Protein AF-0000000077992946 (afdb_homodimer)

pLDDT: mean 73.27, std 22.51, range [21.33, 96.56]

Secondary structure (DSSP, 8-state):
--TTHHHHHHHHHHHTTS----------------S-SS-B-PPPPGGGEEEEEEE---SS--S-EEEEEETTT--EEEE-TT-HHHHHHHHHHHH----------/--TTTTS----TTTTTTT----------------S-SS-B-PPPPGGGEEEEEEE---SS--S-EEEEEETTT--EEEE-TT-HHHHHHHHHHHH----------

Nearest PDB structures (foldseek):
  1o7z-assembly1_A  TM=9.744E-01  e=2.512E-07  Homo sapiens
  1o80-assembly1_B  TM=8.996E-01  e=4.519E-08  Homo sapiens
  1o80-assembly1_A  TM=8.801E-01  e=1.691E-07  Homo sapiens
  1o7y-assembly1_D  TM=9.456E-01  e=9.402E-07  Homo sapiens
  2r3z-assembly1_C  TM=8.979E-01  e=2.867E-07  Mus musculus

Foldseek 3Di:
DPVVVVVVVVVVVVVVVPPPPPPPPPPCPLPLPDPDPDADADDDDPVQWPDKDWAQQDPSHRHIWIWTAGNPPRDIHTHDPPHPVVVVVVVVNVPPPPPPPPPPD/DPPPPPCDCVPCVVVVPDVVVPVPVPPCPLQLPDPDPDADADDDDPVQWPDKDWAQQDSSHRHIWIWTAGNPPRDIHTHDPPHPVVVVVVVVNVPPPPPPPPPPD

Sequence (210 aa):
MNQRATLRTSLLLCWLLIILPRVQGSPLSRNIRCRCIKSHDVVPNVKFLQKLEVIPESSSCPRTEIIATMKRTQEQRCLNPNSKQIQDLLKLINKKRPKETSNQKMNQRATLRTSLLLCWLLIILPRVQGSPLSRNIRCRCIKSHDVVPNVKFLQKLEVIPESSSCPRTEIIATMKRTQEQRCLNPNSKQIQDLLKLINKKRPKETSNQK

Structure (mmCIF, N/CA/C/O backbone):
data_AF-0000000077992946-model_v1
#
loop_
_entity.id
_entity.type
_entity.pdbx_description
1 polymer 'C-X-C motif chemokine 10'
#
loop_
_atom_site.group_PDB
_atom_site.id
_atom_site.type_symbol
_atom_site.label_atom_id
_atom_site.label_alt_id
_atom_site.label_comp_id
_atom_site.label_asym_id
_atom_site.label_entity_id
_atom_site.label_seq_id
_atom_site.pdbx_PDB_ins_code
_atom_site.Cartn_x
_atom_site.Cartn_y
_atom_site.Cartn_z
_atom_site.occupancy
_atom_site.B_iso_or_equiv
_atom_site.auth_seq_id
_atom_site.auth_comp_id
_atom_site.auth_asym_id
_atom_site.auth_atom_id
_atom_site.pdbx_PDB_model_num
ATOM 1 N N . MET A 1 1 ? -16.641 37.938 54.375 1 35.12 1 MET A N 1
ATOM 2 C CA . MET A 1 1 ? -16.969 36.938 53.375 1 35.12 1 MET A CA 1
ATOM 3 C C . MET A 1 1 ? -17.922 37.5 52.344 1 35.12 1 MET A C 1
ATOM 5 O O . MET A 1 1 ? -19.141 37.562 52.562 1 35.12 1 MET A O 1
ATOM 9 N N . ASN A 1 2 ? -17.703 38.625 51.719 1 48.94 2 ASN A N 1
ATOM 10 C CA . ASN A 1 2 ? -19.062 38.969 51.312 1 48.94 2 ASN A CA 1
ATOM 11 C C 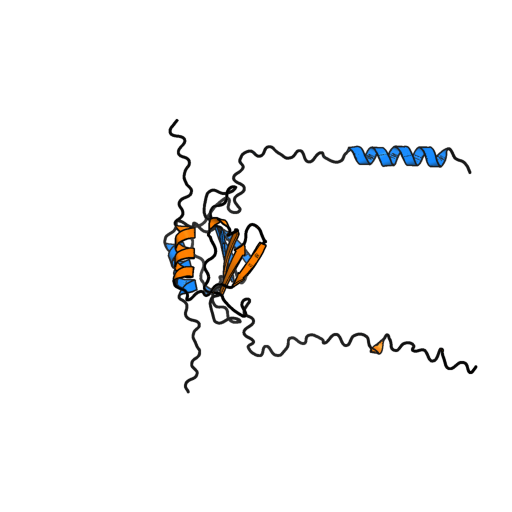. ASN A 1 2 ? -19.594 37.969 50.281 1 48.94 2 ASN A C 1
ATOM 13 O O . ASN A 1 2 ? -18.984 37.812 49.219 1 48.94 2 ASN A O 1
ATOM 17 N N . GLN A 1 3 ? -20.359 36.719 50.594 1 54.16 3 GLN A N 1
ATOM 18 C CA . GLN A 1 3 ? -21.078 35.562 50.094 1 54.16 3 GLN A CA 1
ATOM 19 C C . GLN A 1 3 ? -21.812 35.875 48.781 1 54.16 3 GLN A C 1
ATOM 21 O O . GLN A 1 3 ? -22.188 34.969 48.031 1 54.16 3 GLN A O 1
ATOM 26 N N . ARG A 1 4 ? -22.234 37.188 48.594 1 56.09 4 ARG A N 1
ATOM 27 C CA . ARG A 1 4 ? -23.172 37.469 47.5 1 56.09 4 ARG A CA 1
ATOM 28 C C . ARG A 1 4 ? -22.469 37.562 46.156 1 56.09 4 ARG A C 1
ATOM 30 O O . ARG A 1 4 ? -23.094 37.5 45.125 1 56.09 4 ARG A O 1
ATOM 37 N N . ALA A 1 5 ? -20.922 37.875 45.938 1 60.88 5 ALA A N 1
ATOM 38 C CA . ALA A 1 5 ? -20.109 37.906 44.75 1 60.88 5 ALA A CA 1
ATOM 39 C C . ALA A 1 5 ? -19.844 36.5 44.219 1 60.88 5 ALA A C 1
ATOM 41 O O . ALA A 1 5 ? -19.719 36.312 43 1 60.88 5 ALA A O 1
ATOM 42 N N . THR A 1 6 ? -19.891 35.5 45.188 1 59.62 6 THR A N 1
ATOM 43 C CA . THR A 1 6 ? -19.625 34.125 44.75 1 59.62 6 THR A CA 1
ATOM 44 C C . THR A 1 6 ? -20.844 33.562 44.031 1 59.62 6 THR A C 1
ATOM 46 O O . THR A 1 6 ? -20.719 32.625 43.219 1 59.62 6 THR A O 1
ATOM 49 N N . LEU A 1 7 ? -22.094 34.281 44.312 1 60.97 7 LEU A N 1
ATOM 50 C CA . LEU A 1 7 ? -23.312 33.781 43.688 1 60.97 7 LEU A CA 1
ATOM 51 C C . LEU A 1 7 ? -23.422 34.188 42.219 1 60.97 7 LEU A C 1
ATOM 53 O O . LEU A 1 7 ? -23.891 33.438 41.406 1 60.97 7 LEU A O 1
ATOM 57 N N . ARG A 1 8 ? -22.797 35.531 41.906 1 60.97 8 ARG A N 1
ATOM 58 C CA . ARG A 1 8 ? -23.047 36.062 40.562 1 60.97 8 ARG A CA 1
ATOM 59 C C . ARG A 1 8 ? -22.094 35.438 39.562 1 60.97 8 ARG A C 1
ATOM 61 O O . ARG A 1 8 ? -22.453 35.25 38.406 1 60.97 8 ARG A O 1
ATOM 68 N N . THR A 1 9 ? -20.875 34.969 39.906 1 62.28 9 THR A N 1
ATOM 69 C CA . THR A 1 9 ? -19.938 34.344 38.969 1 62.28 9 THR A CA 1
ATOM 70 C C . THR A 1 9 ? -20.375 32.938 38.625 1 62.28 9 THR A C 1
ATOM 72 O O . THR A 1 9 ? -19.969 32.375 37.625 1 62.28 9 THR A O 1
ATOM 75 N N . SER A 1 10 ? -21.219 32.188 39.625 1 61.94 10 SER A N 1
ATOM 76 C CA . SER A 1 10 ? -21.797 30.875 39.344 1 61.94 10 SER A CA 1
ATOM 77 C C . SER A 1 10 ? -22.672 30.906 38.094 1 61.94 10 SER A C 1
ATOM 79 O O . SER A 1 10 ? -22.594 29.984 37.281 1 61.94 10 SER A O 1
ATOM 81 N N . LEU A 1 11 ? -23.453 31.953 38.094 1 64.56 11 LEU A N 1
ATOM 82 C CA . LEU A 1 11 ? -24.594 31.891 37.188 1 64.56 11 LEU A CA 1
ATOM 83 C C . LEU A 1 11 ? -24.156 32.125 35.75 1 64.56 11 LEU A C 1
ATOM 85 O O . LEU A 1 11 ? -24.719 31.547 34.812 1 64.56 11 LEU A O 1
ATOM 89 N N . LEU A 1 12 ? -23.188 32.969 35.438 1 62.41 12 LEU A N 1
ATOM 90 C CA . LEU A 1 12 ? -22.812 33.281 34.062 1 62.41 12 LEU A CA 1
ATOM 91 C C . LEU A 1 12 ? -22.031 32.094 33.469 1 62.41 12 LEU A C 1
ATOM 93 O O . LEU A 1 12 ? -22.078 31.891 32.25 1 62.41 12 LEU A O 1
ATOM 97 N N . LEU A 1 13 ? -21.203 31.375 34.25 1 64.25 13 LEU A N 1
ATOM 98 C CA . LEU A 1 13 ? -20.375 30.312 33.719 1 64.25 13 LEU A CA 1
ATOM 99 C C . LEU A 1 13 ? -21.234 29.109 33.344 1 64.25 13 LEU A C 1
ATOM 101 O O . LEU A 1 13 ? -21.016 28.484 32.281 1 64.25 13 LEU A O 1
ATOM 105 N N . CYS A 1 14 ? -22.391 28.844 34 1 63.34 14 CYS A N 1
ATOM 106 C CA . CYS A 1 14 ? -23.234 27.703 33.688 1 63.34 14 CYS A CA 1
ATOM 107 C C . CYS A 1 14 ? -23.953 27.922 32.344 1 63.34 14 CYS A C 1
ATOM 109 O O . CYS A 1 14 ? -24.312 26.953 31.688 1 63.34 14 CYS A O 1
ATOM 111 N N . TRP A 1 15 ? -24.125 29.359 31.953 1 61.75 15 TRP A N 1
ATOM 112 C CA . TRP A 1 15 ? -24.828 29.656 30.719 1 61.75 15 TRP A CA 1
ATOM 113 C C . TRP A 1 15 ? -23.984 29.297 29.5 1 61.75 15 TRP A C 1
ATOM 115 O O . TRP A 1 15 ? -24.516 29 28.422 1 61.75 15 TRP A O 1
ATOM 125 N N . LEU A 1 16 ? -22.656 29.375 29.609 1 59.22 16 LEU A N 1
ATOM 126 C CA . LEU A 1 16 ? -21.859 29.094 28.422 1 59.22 16 LEU A CA 1
ATOM 127 C C . LEU A 1 16 ? -21.844 27.609 28.094 1 59.22 16 LEU A C 1
ATOM 129 O O . LEU A 1 16 ? -21.312 27.203 27.062 1 59.22 16 LEU A O 1
ATOM 133 N N . LEU A 1 17 ? -22.188 26.688 29.109 1 59.25 17 LEU A N 1
ATOM 134 C CA . LEU A 1 17 ? -22.344 25.25 28.859 1 59.25 17 LEU A CA 1
ATOM 135 C C . LEU A 1 17 ? -23.375 25 27.766 1 59.25 17 LEU A C 1
ATOM 137 O O . LEU A 1 17 ? -23.391 23.938 27.156 1 59.25 17 LEU A O 1
ATOM 141 N N . ILE A 1 18 ? -24.391 25.938 27.672 1 56.59 18 ILE A N 1
ATOM 142 C CA . ILE A 1 18 ? -25.578 25.578 26.906 1 56.59 18 ILE A CA 1
ATOM 143 C C . ILE A 1 18 ? -25.281 25.703 25.406 1 56.59 18 ILE A C 1
ATOM 145 O O . ILE A 1 18 ? -25.984 25.125 24.578 1 56.59 18 ILE A O 1
ATOM 149 N N . ILE A 1 19 ? -24.422 26.672 25 1 52.31 19 ILE A N 1
ATOM 150 C CA . ILE A 1 19 ? -24.312 26.859 23.562 1 52.31 19 ILE A CA 1
ATOM 151 C C . ILE A 1 19 ? -23.578 25.688 22.922 1 52.31 19 ILE A C 1
ATOM 153 O O . ILE A 1 19 ? -22.422 25.828 22.5 1 52.31 19 ILE A O 1
ATOM 157 N N . LEU A 1 20 ? -23.25 24.625 23.703 1 50.59 20 LEU A N 1
ATOM 158 C CA . LEU A 1 20 ? -22.594 23.484 23.078 1 50.59 20 LEU A CA 1
ATOM 159 C C . LEU A 1 20 ? -23.359 23.031 21.844 1 50.59 20 LEU A C 1
ATOM 161 O O . LEU A 1 20 ? -24.562 22.766 21.906 1 50.59 20 LEU A O 1
ATOM 165 N N . PRO A 1 21 ? -22.844 23.516 20.734 1 49.47 21 PRO A N 1
ATOM 166 C CA . PRO A 1 21 ? -23.531 23.094 19.516 1 49.47 21 PRO A CA 1
ATOM 167 C C . PRO A 1 21 ? -23.828 21.594 19.5 1 49.47 21 PRO A C 1
ATOM 169 O O . PRO A 1 21 ? -23.031 20.797 20 1 49.47 21 PRO A O 1
ATOM 172 N N . ARG A 1 22 ? -25.047 21.125 19.844 1 43.97 22 ARG A N 1
ATOM 173 C CA . ARG A 1 22 ? -25.562 19.781 19.609 1 43.97 22 ARG A CA 1
ATOM 174 C C . ARG A 1 22 ? -25.109 19.25 18.25 1 43.97 22 ARG A C 1
ATOM 176 O O . ARG A 1 22 ? -25.531 19.766 17.203 1 43.97 22 ARG A O 1
ATOM 183 N N . VAL A 1 23 ? -23.859 19.062 18.078 1 45.41 23 VAL A N 1
ATOM 184 C CA . VAL A 1 23 ? -23.453 18.391 16.844 1 45.41 23 VAL A CA 1
ATOM 185 C C . VAL A 1 23 ? -24.469 17.297 16.5 1 45.41 23 VAL A C 1
ATOM 187 O O . VAL A 1 23 ? -24.688 16.375 17.281 1 45.41 23 VAL A O 1
ATOM 190 N N . GLN A 1 24 ? -25.719 17.719 16.188 1 40 24 GLN A N 1
ATOM 191 C CA . GLN A 1 24 ? -26.688 16.781 15.648 1 40 24 GLN A CA 1
ATOM 192 C C . GLN A 1 24 ? -26.047 15.844 14.625 1 40 24 GLN A C 1
ATOM 194 O O . GLN A 1 24 ? -25.172 16.266 13.852 1 40 24 GLN A O 1
ATOM 199 N N . GLY A 1 25 ? -25.766 14.727 15.125 1 43.5 25 GLY A N 1
ATOM 200 C CA . GLY A 1 25 ? -25.406 13.594 14.281 1 43.5 25 GLY A CA 1
ATOM 201 C C . GLY A 1 25 ? -26.094 13.609 12.938 1 43.5 25 GLY A C 1
ATOM 202 O O . GLY A 1 25 ? -27.312 13.703 12.859 1 43.5 25 GLY A O 1
ATOM 203 N N . SER A 1 26 ? -25.75 14.555 12.039 1 43.09 26 SER A N 1
ATOM 204 C CA . SER A 1 26 ? -26.297 14.641 10.695 1 43.09 26 SER A CA 1
ATOM 205 C C . SER A 1 26 ? -26.734 13.266 10.188 1 43.09 26 SER A C 1
ATOM 207 O O . SER A 1 26 ? -26.234 12.242 10.648 1 43.09 26 SER A O 1
ATOM 209 N N . PRO A 1 27 ? -27.969 13.281 9.609 1 42.34 27 PRO A N 1
ATOM 210 C CA . PRO A 1 27 ? -28.609 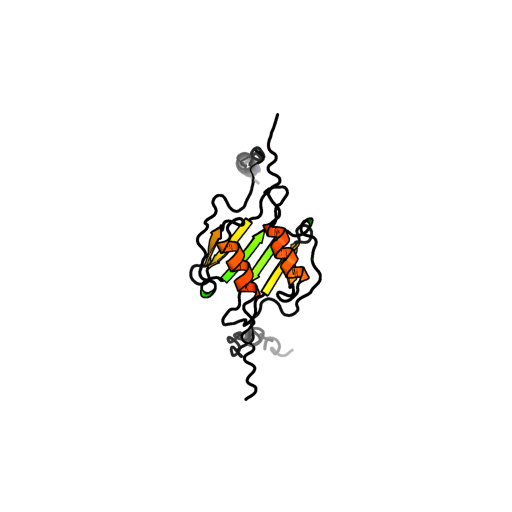12.109 9.016 1 42.34 27 PRO A CA 1
ATOM 211 C C . PRO A 1 27 ? -27.656 11.266 8.18 1 42.34 27 PRO A C 1
ATOM 213 O O . PRO A 1 27 ? -26.734 11.797 7.562 1 42.34 27 PRO A O 1
ATOM 216 N N . LEU A 1 28 ? -27.344 10.18 8.711 1 42.53 28 LEU A N 1
ATOM 217 C CA . LEU A 1 28 ? -26.688 9.133 7.949 1 42.53 28 LEU A CA 1
ATOM 218 C C . LEU A 1 28 ? -27.219 9.078 6.52 1 42.53 28 LEU A C 1
ATOM 220 O O . LEU A 1 28 ? -28.25 8.461 6.258 1 42.53 28 LEU A O 1
ATOM 224 N N . SER A 1 29 ? -27.766 10.094 6.023 1 46 29 SER A N 1
ATOM 225 C CA . SER A 1 29 ? -27.969 9.734 4.621 1 46 29 SER A CA 1
ATOM 226 C C . SER A 1 29 ? -26.891 8.781 4.141 1 46 29 SER A C 1
ATOM 228 O O . SER A 1 29 ? -25.734 8.852 4.59 1 46 29 SER A O 1
ATOM 230 N N . ARG A 1 30 ? -27.234 7.66 3.918 1 48.91 30 ARG A N 1
ATOM 231 C CA . ARG A 1 30 ? -26.422 6.492 3.594 1 48.91 30 ARG A CA 1
ATOM 232 C C . ARG A 1 30 ? -25.125 6.898 2.918 1 48.91 30 ARG A C 1
ATOM 234 O O . ARG A 1 30 ? -25.016 6.883 1.69 1 48.91 30 ARG A O 1
ATOM 241 N N . ASN A 1 31 ? -24.734 8.203 3.354 1 58.5 31 ASN A N 1
ATOM 242 C CA . ASN A 1 31 ? -23.641 8.836 2.623 1 58.5 31 ASN A CA 1
ATOM 243 C C . ASN A 1 31 ? -22.438 7.902 2.473 1 58.5 31 ASN A C 1
ATOM 245 O O . ASN A 1 31 ? -21.969 7.336 3.457 1 58.5 31 ASN A O 1
ATOM 249 N N . ILE A 1 32 ? -22.625 7.453 1.247 1 65.62 32 ILE A N 1
ATOM 250 C CA . ILE A 1 32 ? -21.438 6.707 0.859 1 65.62 32 ILE A CA 1
ATOM 251 C C . ILE A 1 32 ? -20.188 7.449 1.326 1 65.62 32 ILE A C 1
ATOM 253 O O . ILE A 1 32 ? -20 8.625 1.011 1 65.62 32 ILE A O 1
ATOM 257 N N . ARG A 1 33 ? -19.828 7.199 2.549 1 81.62 33 ARG A N 1
ATOM 258 C CA . ARG A 1 33 ? -18.625 7.773 3.143 1 81.62 33 ARG A CA 1
ATOM 259 C C . ARG A 1 33 ? -17.375 7.168 2.525 1 81.62 33 ARG A C 1
ATOM 261 O O . ARG A 1 33 ? -16.5 6.664 3.24 1 81.62 33 ARG A O 1
ATOM 268 N N . CYS A 1 34 ? -17.25 7.094 1.212 1 87.75 34 CYS A N 1
ATOM 269 C CA . CYS A 1 34 ? -16.047 6.652 0.519 1 87.75 34 CYS A CA 1
ATOM 270 C C . CYS A 1 34 ? -14.938 7.699 0.629 1 87.75 34 CYS A C 1
ATOM 272 O O . CYS A 1 34 ? -15.219 8.891 0.799 1 87.75 34 CYS A O 1
ATOM 274 N N . ARG A 1 35 ? -13.789 7.344 0.695 1 89 35 ARG A N 1
ATOM 275 C CA . ARG A 1 35 ? -12.648 8.25 0.747 1 89 35 ARG A CA 1
ATOM 276 C C . ARG A 1 35 ? -12.523 9.055 -0.545 1 89 35 ARG A C 1
ATOM 278 O O . ARG A 1 35 ? -12.188 10.242 -0.518 1 89 35 ARG A O 1
ATOM 285 N N . CYS A 1 36 ? -12.758 8.312 -1.665 1 92.06 36 CYS A N 1
ATOM 286 C CA . CYS A 1 36 ? -12.609 8.93 -2.977 1 92.06 36 CYS A CA 1
ATOM 287 C C . CYS A 1 36 ? -13.945 9.422 -3.508 1 92.06 36 CYS A C 1
ATOM 289 O O . CYS A 1 36 ? -14.906 8.656 -3.584 1 92.06 36 CYS A O 1
ATOM 291 N N . ILE A 1 37 ? -14.117 10.602 -3.756 1 85.25 37 ILE A N 1
ATOM 292 C CA . ILE A 1 37 ? -15.305 11.172 -4.391 1 85.25 37 ILE A CA 1
ATOM 293 C C . ILE A 1 37 ? -15.18 11.055 -5.906 1 85.25 37 ILE A C 1
ATOM 295 O O . ILE A 1 37 ? -16.125 10.625 -6.578 1 85.25 37 ILE A O 1
ATOM 299 N N . LYS A 1 38 ? -14 11.398 -6.516 1 88.5 38 LYS A N 1
ATOM 300 C CA . LYS A 1 38 ? -13.711 11.312 -7.941 1 88.5 38 LYS A CA 1
ATOM 301 C C . LYS A 1 38 ? -12.367 10.625 -8.188 1 88.5 38 LYS A C 1
ATOM 303 O O . LYS A 1 38 ? -11.391 10.875 -7.484 1 88.5 38 LYS A O 1
ATOM 308 N N . SER A 1 39 ? -12.453 9.562 -9.18 1 91.69 39 SER A N 1
ATOM 309 C CA . SER A 1 39 ? -11.234 8.82 -9.477 1 91.69 39 SER A CA 1
ATOM 310 C C . SER A 1 39 ? -10.711 9.156 -10.867 1 91.69 39 SER A C 1
ATOM 312 O O . SER A 1 39 ? -11.477 9.547 -11.75 1 91.69 39 SER A O 1
ATOM 314 N N . HIS A 1 40 ? -9.344 9.164 -10.969 1 93 40 HIS A N 1
ATOM 315 C CA . HIS A 1 40 ? -8.672 9.461 -12.234 1 93 40 HIS A CA 1
ATOM 316 C C . HIS A 1 40 ? -8.086 8.195 -12.852 1 93 40 HIS A C 1
ATOM 318 O O . HIS A 1 40 ? -7.707 7.27 -12.141 1 93 40 HIS A O 1
ATOM 324 N N . ASP A 1 41 ? -7.988 8.07 -14.195 1 92.25 41 ASP A N 1
ATOM 325 C CA . ASP A 1 41 ? -7.477 6.898 -14.898 1 92.25 41 ASP A CA 1
ATOM 326 C C . ASP A 1 41 ? -6.023 7.102 -15.32 1 92.25 41 ASP A C 1
ATOM 3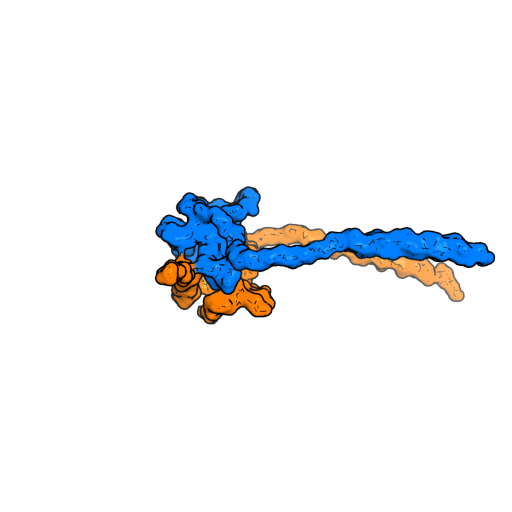28 O O . ASP A 1 41 ? -5.391 6.184 -15.844 1 92.25 41 ASP A O 1
ATOM 332 N N . VAL A 1 42 ? -5.555 8.336 -14.992 1 90.31 42 VAL A N 1
ATOM 333 C CA . VAL A 1 42 ? -4.18 8.625 -15.383 1 90.31 42 VAL A CA 1
ATOM 334 C C . VAL A 1 42 ? -3.213 7.918 -14.438 1 90.31 42 VAL A C 1
ATOM 336 O O . VAL A 1 42 ? -3.275 8.117 -13.219 1 90.31 42 VAL A O 1
ATOM 339 N N . VAL A 1 43 ? -2.361 7.082 -15.117 1 89.94 43 VAL A N 1
ATOM 340 C CA . VAL A 1 43 ? -1.427 6.289 -14.328 1 89.94 43 VAL A CA 1
ATOM 341 C C . VAL A 1 43 ? -0.207 7.133 -13.969 1 89.94 43 VAL A C 1
ATOM 343 O O . VAL A 1 43 ? 0.427 7.723 -14.844 1 89.94 43 VAL A O 1
ATOM 346 N N . PRO A 1 44 ? -0.006 7.242 -12.625 1 91.62 44 PRO A N 1
ATOM 347 C CA . PRO A 1 44 ? 1.239 7.902 -12.227 1 91.62 44 PRO A CA 1
ATOM 348 C C . PRO A 1 44 ? 2.471 7.027 -12.453 1 91.62 44 PRO A C 1
ATOM 350 O O . PRO A 1 44 ? 2.357 5.797 -12.492 1 91.62 44 PRO A O 1
ATOM 353 N N . ASN A 1 45 ? 3.674 7.691 -12.766 1 90.38 45 ASN A N 1
ATOM 354 C CA . ASN A 1 45 ? 4.934 6.965 -12.891 1 90.38 45 ASN A CA 1
ATOM 355 C C . ASN A 1 45 ? 5.336 6.305 -11.578 1 90.38 45 ASN A C 1
ATOM 357 O O . ASN A 1 45 ? 5.32 6.945 -10.523 1 90.38 45 ASN A O 1
ATOM 361 N N . VAL A 1 46 ? 5.645 4.969 -11.586 1 90.06 46 VAL A N 1
ATOM 362 C CA . VAL A 1 46 ? 5.965 4.164 -10.414 1 90.06 46 VAL A CA 1
ATOM 363 C C . VAL A 1 46 ? 7.129 4.801 -9.656 1 90.06 46 VAL A C 1
ATOM 365 O O . VAL A 1 46 ? 7.188 4.734 -8.422 1 90.06 46 VAL A O 1
ATOM 368 N N . LYS A 1 47 ? 8.031 5.496 -10.383 1 87.94 47 LYS A N 1
ATOM 369 C CA . LYS A 1 47 ? 9.203 6.109 -9.766 1 87.94 47 LYS A CA 1
ATOM 370 C C . LYS A 1 47 ? 8.805 7.277 -8.867 1 87.94 47 LYS A C 1
ATOM 372 O O . LYS A 1 47 ? 9.547 7.648 -7.957 1 87.94 47 LYS A O 1
ATOM 377 N N . PHE A 1 48 ? 7.664 7.902 -9.203 1 92.75 48 PHE A N 1
ATOM 378 C CA . PHE A 1 48 ? 7.23 9.062 -8.43 1 92.75 48 PHE A CA 1
ATOM 379 C C . PHE A 1 48 ? 6.18 8.664 -7.402 1 92.75 48 PHE A C 1
ATOM 381 O O . PHE A 1 48 ? 5.633 9.523 -6.703 1 92.75 48 PHE A O 1
ATOM 388 N N . LEU A 1 49 ? 5.918 7.324 -7.309 1 93.44 49 LEU A N 1
ATOM 389 C CA . LEU A 1 49 ? 4.895 6.828 -6.398 1 93.44 49 LEU A CA 1
ATOM 390 C C . LEU A 1 49 ? 5.508 6.426 -5.059 1 93.44 49 LEU A C 1
ATOM 392 O O . LEU A 1 49 ? 6.48 5.676 -5.02 1 93.44 49 LEU A O 1
ATOM 396 N N . GLN A 1 50 ? 5.023 7.059 -4.023 1 93.88 50 GLN A N 1
ATOM 397 C CA . GLN A 1 50 ? 5.461 6.691 -2.682 1 93.88 50 GLN A CA 1
ATOM 398 C C . GLN A 1 50 ? 4.805 5.395 -2.221 1 93.88 50 GLN A C 1
ATOM 400 O O . GLN A 1 50 ? 5.48 4.484 -1.738 1 93.88 50 GLN A O 1
ATOM 405 N N . LYS A 1 51 ? 3.504 5.316 -2.328 1 95 51 LYS A N 1
ATOM 406 C CA . LYS A 1 51 ? 2.766 4.113 -1.958 1 95 51 LYS A CA 1
ATOM 407 C C . LYS A 1 51 ? 1.372 4.109 -2.578 1 95 51 LYS A C 1
ATOM 409 O O . LYS A 1 51 ? 0.859 5.16 -2.971 1 95 51 LYS A O 1
ATOM 414 N N . LEU A 1 52 ? 0.751 2.951 -2.721 1 95.38 52 LEU A N 1
ATOM 415 C CA . LEU A 1 52 ? -0.62 2.754 -3.178 1 95.38 52 LEU A CA 1
ATOM 416 C C . LEU A 1 52 ? -1.471 2.113 -2.084 1 95.38 52 LEU A C 1
ATOM 418 O O . LEU A 1 52 ? -1.092 1.085 -1.52 1 95.38 52 LEU A O 1
ATOM 422 N N . GLU A 1 53 ? -2.562 2.799 -1.682 1 96 53 GLU A N 1
ATOM 423 C CA . GLU A 1 53 ? -3.51 2.236 -0.724 1 96 53 GLU A CA 1
ATOM 424 C C . GLU A 1 53 ? -4.727 1.651 -1.432 1 96 53 GLU A C 1
ATOM 426 O O . GLU A 1 53 ? -5.473 2.373 -2.098 1 96 53 GLU A O 1
ATOM 431 N N . VAL A 1 54 ? -4.895 0.342 -1.335 1 94.81 54 VAL A N 1
ATOM 432 C CA . VAL A 1 54 ? -6.047 -0.346 -1.908 1 94.81 54 VAL A CA 1
ATOM 433 C C . VAL A 1 54 ? -7.051 -0.679 -0.807 1 94.81 54 VAL A C 1
ATOM 435 O O . VAL A 1 54 ? -6.766 -1.492 0.075 1 94.81 54 VAL A O 1
ATOM 438 N N . ILE A 1 55 ? -8.219 -0.056 -0.812 1 94.75 55 ILE A N 1
ATOM 439 C CA . ILE A 1 55 ? -9.266 -0.228 0.191 1 94.75 55 ILE A CA 1
ATOM 440 C C . ILE A 1 55 ? -10.43 -1.024 -0.404 1 94.75 55 ILE A C 1
ATOM 442 O O . ILE A 1 55 ? -11.117 -0.545 -1.305 1 94.75 55 ILE A O 1
ATOM 446 N N . PRO A 1 56 ? -10.516 -2.26 0.137 1 93.62 56 PRO A N 1
ATOM 447 C CA . PRO A 1 56 ? -11.602 -3.086 -0.399 1 93.62 56 PRO A CA 1
ATOM 448 C C . PRO A 1 56 ? -12.984 -2.553 -0.029 1 93.62 56 PRO A C 1
ATOM 450 O O . PRO A 1 56 ? -13.102 -1.661 0.815 1 93.62 56 PRO A O 1
ATOM 453 N N . GLU A 1 57 ? -13.953 -3.039 -0.787 1 88.94 57 GLU A N 1
ATOM 454 C CA . GLU A 1 57 ? -15.344 -2.66 -0.536 1 88.94 57 GLU A CA 1
ATOM 455 C C . GLU A 1 57 ? -15.711 -2.859 0.932 1 88.94 57 GLU A C 1
ATOM 457 O O . GLU A 1 57 ? -15.297 -3.84 1.554 1 88.94 57 GLU A O 1
ATOM 462 N N . SER A 1 58 ? -16.203 -1.777 1.54 1 85 58 SER A N 1
ATOM 463 C CA . SER A 1 58 ? -16.625 -1.849 2.932 1 85 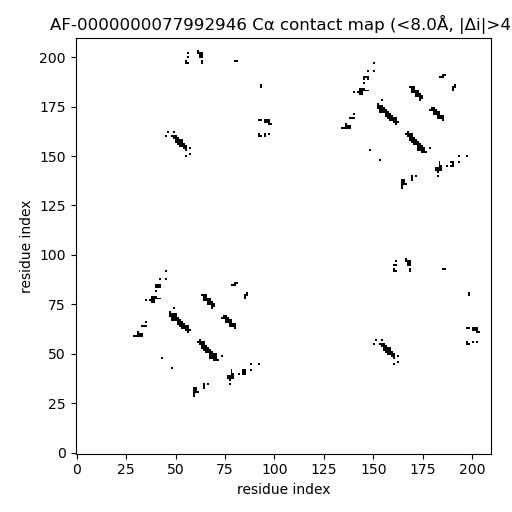58 SER A CA 1
ATOM 464 C C . SER A 1 58 ? -18.125 -1.585 3.055 1 85 58 SER A C 1
ATOM 466 O O . SER A 1 58 ? -18.781 -1.215 2.078 1 85 58 SER A O 1
ATOM 468 N N . SER A 1 59 ? -18.688 -1.857 4.176 1 82 59 SER A N 1
ATOM 469 C CA . SER A 1 59 ? -20.109 -1.641 4.422 1 82 59 SER A CA 1
ATOM 470 C C . SER A 1 59 ? -20.5 -0.2 4.121 1 82 59 SER A C 1
ATOM 472 O O . SER A 1 59 ? -21.625 0.057 3.66 1 82 59 SER A O 1
ATOM 474 N N . SER A 1 60 ? -19.531 0.772 4.281 1 82.5 60 SER A N 1
ATOM 475 C CA . SER A 1 60 ? -19.844 2.186 4.102 1 82.5 60 SER A CA 1
ATOM 476 C C . SER A 1 60 ? -19.516 2.648 2.688 1 82.5 60 SER A C 1
ATOM 478 O O . SER A 1 60 ? -20.016 3.68 2.234 1 82.5 60 SER A O 1
ATOM 480 N N . CYS A 1 61 ? -18.688 1.912 2.02 1 87.5 61 CYS A N 1
ATOM 481 C CA . CYS A 1 61 ? -18.281 2.217 0.65 1 87.5 61 CYS A CA 1
ATOM 482 C C . CYS A 1 61 ? -18.281 0.96 -0.212 1 87.5 61 CYS A C 1
ATOM 484 O O . CYS A 1 61 ? -17.344 0.158 -0.151 1 87.5 61 CYS A O 1
ATOM 486 N N . PRO A 1 62 ? -19.312 0.807 -1.065 1 86.12 62 PRO A N 1
ATOM 487 C CA . PRO A 1 62 ? -19.547 -0.46 -1.767 1 86.12 62 PRO A CA 1
ATOM 488 C C . PRO A 1 62 ? -18.625 -0.629 -2.98 1 86.12 62 PRO A C 1
ATOM 490 O O . PRO A 1 62 ? -19.047 -1.206 -3.99 1 86.12 62 PRO A O 1
ATOM 493 N N . ARG A 1 63 ? -17.5 0.028 -2.994 1 87.25 63 ARG A N 1
ATOM 494 C CA . ARG A 1 63 ? -16.547 -0.138 -4.094 1 87.25 63 ARG A CA 1
ATOM 495 C C . ARG A 1 63 ? -15.109 -0.123 -3.588 1 87.25 63 ARG A C 1
ATOM 497 O O . ARG A 1 63 ? -14.836 0.39 -2.5 1 87.25 63 ARG A O 1
ATOM 504 N N . THR A 1 64 ? -14.289 -0.768 -4.375 1 92.44 64 THR A N 1
ATOM 505 C CA . THR A 1 64 ? -12.859 -0.736 -4.066 1 92.44 64 THR A CA 1
ATOM 506 C C . THR A 1 64 ? -12.266 0.635 -4.383 1 92.44 64 THR A C 1
ATOM 508 O O . THR A 1 64 ? -12.633 1.258 -5.383 1 92.44 64 THR A O 1
ATOM 511 N N . GLU A 1 65 ? -11.492 1.116 -3.527 1 94.06 65 GLU A N 1
ATOM 512 C CA . GLU A 1 65 ? -10.844 2.404 -3.74 1 94.06 65 GLU A CA 1
ATOM 513 C C . GLU A 1 65 ? -9.32 2.256 -3.771 1 94.06 65 GLU A C 1
ATOM 515 O O . GLU A 1 65 ? -8.75 1.481 -3 1 94.06 65 GLU A O 1
ATOM 520 N N . ILE A 1 66 ? -8.672 2.996 -4.746 1 95.25 66 ILE A N 1
ATOM 521 C CA . ILE A 1 66 ? -7.219 3 -4.859 1 95.25 66 ILE A CA 1
ATOM 522 C C . ILE A 1 66 ? -6.695 4.426 -4.719 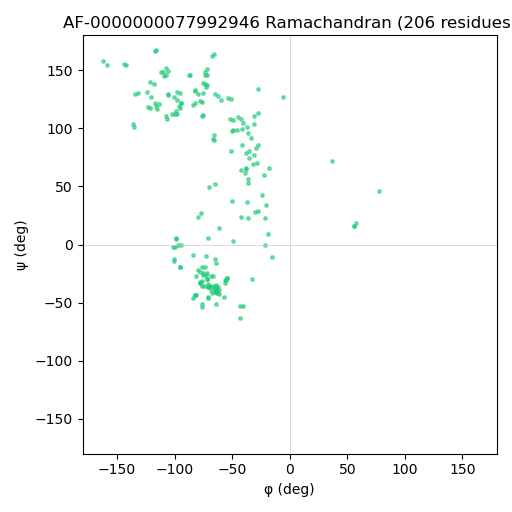1 95.25 66 ILE A C 1
ATOM 524 O O . ILE A 1 66 ? -7.047 5.305 -5.512 1 95.25 66 ILE A O 1
ATOM 528 N N . ILE A 1 67 ? -5.891 4.727 -3.709 1 96.5 67 ILE A N 1
ATOM 529 C CA . ILE A 1 67 ? -5.332 6.047 -3.441 1 96.5 67 ILE A CA 1
ATOM 530 C C . ILE A 1 67 ? -3.814 6.004 -3.586 1 96.5 67 ILE A C 1
ATOM 532 O O . ILE A 1 67 ? -3.131 5.301 -2.838 1 96.5 67 ILE A O 1
ATOM 536 N N . ALA A 1 68 ? -3.328 6.754 -4.543 1 96.25 68 ALA A N 1
ATOM 537 C CA . ALA A 1 68 ? -1.892 6.852 -4.785 1 96.25 68 ALA A CA 1
ATOM 538 C C . ALA A 1 68 ? -1.3 8.07 -4.09 1 96.25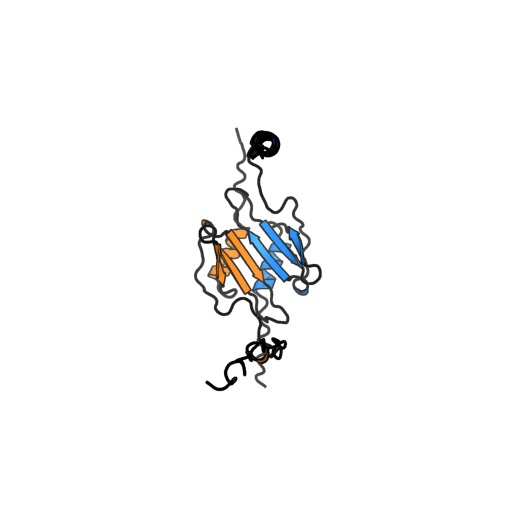 68 ALA A C 1
ATOM 540 O O . ALA A 1 68 ? -1.836 9.18 -4.199 1 96.25 68 ALA A O 1
ATOM 541 N N . THR A 1 69 ? -0.233 7.949 -3.355 1 96.56 69 THR A N 1
ATOM 542 C CA . THR A 1 69 ? 0.53 9.031 -2.738 1 96.56 69 THR A CA 1
ATOM 543 C C . THR A 1 69 ? 1.838 9.266 -3.49 1 96.56 69 THR A C 1
ATOM 545 O O . THR A 1 69 ? 2.625 8.336 -3.68 1 96.56 69 THR A O 1
ATOM 548 N N . MET A 1 70 ? 2.062 10.461 -3.816 1 95.44 70 MET A N 1
ATOM 549 C CA . MET A 1 70 ? 3.242 10.828 -4.594 1 95.44 70 MET A CA 1
ATOM 550 C C . MET A 1 70 ? 4.434 11.094 -3.682 1 95.44 70 MET A C 1
ATOM 552 O O . MET A 1 70 ? 4.273 11.617 -2.578 1 95.44 70 MET A O 1
ATOM 556 N N . LYS A 1 71 ? 5.582 10.742 -4.199 1 91.69 71 LYS A N 1
ATOM 557 C CA . LYS A 1 71 ? 6.805 10.844 -3.408 1 91.69 71 LYS A CA 1
ATOM 558 C C . LYS A 1 71 ? 7.211 12.297 -3.203 1 91.69 71 LYS A C 1
ATOM 560 O O . LYS A 1 71 ? 7.504 12.711 -2.08 1 91.69 71 LYS A O 1
ATOM 565 N N . ARG A 1 72 ? 7.211 13.117 -4.168 1 91 72 ARG A N 1
ATOM 566 C CA . ARG A 1 72 ? 7.734 14.484 -4.113 1 91 72 ARG A CA 1
ATOM 567 C C . ARG A 1 72 ? 6.711 15.43 -3.498 1 91 72 ARG A C 1
ATOM 569 O O . ARG A 1 72 ? 7.051 16.234 -2.633 1 91 72 ARG A O 1
ATOM 576 N N . THR A 1 73 ? 5.453 15.328 -3.869 1 93.62 73 THR A N 1
ATOM 577 C CA . THR A 1 73 ? 4.438 16.297 -3.455 1 93.62 73 THR A CA 1
ATOM 578 C C . THR A 1 73 ? 3.617 15.742 -2.291 1 93.62 73 THR A C 1
ATOM 580 O O . THR A 1 73 ? 2.893 16.5 -1.629 1 93.62 73 THR A O 1
ATOM 583 N N . GLN A 1 74 ? 3.689 14.43 -1.924 1 94.81 74 GLN A N 1
ATOM 584 C CA . GLN A 1 74 ? 2.924 13.75 -0.888 1 94.81 74 GLN A CA 1
ATOM 585 C C . GLN A 1 74 ? 1.424 13.906 -1.114 1 94.81 74 GLN A C 1
ATOM 587 O O . GLN A 1 74 ? 0.638 13.852 -0.167 1 94.81 74 GLN A O 1
ATOM 592 N N . GLU A 1 75 ? 1.129 14.32 -2.375 1 93.69 75 GLU A N 1
ATOM 593 C CA . GLU A 1 75 ? -0.27 14.445 -2.773 1 93.69 75 GLU A CA 1
ATOM 594 C C . GLU A 1 75 ? -0.917 13.078 -2.953 1 93.69 75 GLU A C 1
ATOM 596 O O . GLU A 1 75 ? -0.29 12.148 -3.471 1 93.69 75 GLU A O 1
ATOM 601 N N . GLN A 1 76 ? -2.244 12.977 -2.402 1 94.75 76 GLN A N 1
ATOM 602 C CA . GLN A 1 76 ? -3.021 11.758 -2.578 1 94.75 76 GLN A CA 1
ATOM 603 C C . GLN A 1 76 ? -4.004 11.891 -3.738 1 94.75 76 GLN A C 1
ATOM 605 O O . GLN A 1 76 ? -4.781 12.844 -3.793 1 94.75 76 GLN A O 1
ATOM 610 N N . ARG A 1 77 ? -3.92 10.93 -4.734 1 94.38 77 ARG A N 1
ATOM 611 C CA . ARG A 1 77 ? -4.797 10.906 -5.898 1 94.38 77 ARG A CA 1
ATOM 612 C C . ARG A 1 77 ? -5.578 9.602 -5.969 1 94.38 77 ARG A C 1
ATOM 614 O O . ARG A 1 77 ? -5.008 8.516 -5.805 1 94.38 77 ARG A O 1
ATOM 621 N N . CYS A 1 78 ? -6.895 9.828 -6.074 1 96.56 78 CYS A N 1
ATOM 622 C CA . CYS A 1 78 ? -7.742 8.648 -6.238 1 96.56 78 CYS A CA 1
ATOM 623 C C . CYS A 1 78 ? -7.645 8.102 -7.656 1 96.56 78 CYS A C 1
ATOM 625 O O . CYS A 1 78 ? -7.809 8.844 -8.625 1 96.56 78 CYS A O 1
ATOM 627 N N . LEU A 1 79 ? -7.414 6.797 -7.855 1 95.44 79 LEU A N 1
ATOM 628 C CA . LEU A 1 79 ? -7.297 6.133 -9.148 1 95.44 79 LEU A CA 1
ATOM 629 C C . LEU A 1 79 ? -8.477 5.191 -9.383 1 95.44 79 LEU A C 1
ATOM 631 O O . LEU A 1 79 ? -9.039 4.648 -8.43 1 95.44 79 LEU A O 1
ATOM 635 N N . ASN A 1 80 ? -8.844 5.059 -10.633 1 93 80 ASN A N 1
ATOM 636 C CA . ASN A 1 80 ? -9.969 4.203 -10.992 1 93 80 ASN A CA 1
ATOM 637 C C . ASN A 1 80 ? -9.586 2.727 -10.93 1 93 80 ASN A C 1
ATOM 639 O O . ASN A 1 80 ? -8.797 2.248 -11.75 1 93 80 ASN A O 1
ATOM 643 N N . PRO A 1 81 ? -10.188 1.922 -9.898 1 90.56 81 PRO A N 1
ATOM 644 C CA . PRO A 1 81 ? -9.812 0.515 -9.742 1 90.56 81 PRO A CA 1
ATOM 645 C C . PRO A 1 81 ? -10.219 -0.341 -10.938 1 90.56 81 PRO A C 1
ATOM 647 O O . PRO A 1 81 ? -9.68 -1.436 -11.125 1 90.56 81 PRO A O 1
ATOM 650 N N . ASN A 1 82 ? -11.086 0.226 -11.828 1 89.25 82 ASN A N 1
ATOM 651 C CA . ASN A 1 82 ? -11.586 -0.537 -12.969 1 89.25 82 ASN A CA 1
ATOM 652 C C . ASN A 1 82 ? -10.781 -0.25 -14.234 1 89.25 82 ASN A C 1
ATOM 654 O O . ASN A 1 82 ? -11.039 -0.838 -15.281 1 89.25 82 ASN A O 1
ATOM 658 N N . SER A 1 83 ? -9.883 0.565 -14.07 1 90.56 83 SER A N 1
ATOM 659 C CA . SER A 1 83 ? -9.047 0.909 -15.211 1 90.56 83 SER A CA 1
ATOM 660 C C . SER A 1 83 ? -7.941 -0.125 -15.422 1 90.56 83 SER A C 1
ATOM 662 O O . SER A 1 83 ? -7.199 -0.444 -14.492 1 90.56 83 SER A O 1
ATOM 664 N N . LYS A 1 84 ? -7.812 -0.525 -16.656 1 90.62 84 LYS A N 1
ATOM 665 C CA . LYS A 1 84 ? -6.809 -1.525 -17 1 90.62 84 LYS A CA 1
ATOM 666 C C . LYS A 1 84 ? -5.398 -0.994 -16.75 1 90.62 84 LYS A C 1
ATOM 668 O O . LYS A 1 84 ? -4.52 -1.736 -16.312 1 90.62 84 LYS A O 1
ATOM 673 N N . GLN A 1 85 ? -5.223 0.188 -17.094 1 92.69 85 GLN A N 1
ATOM 674 C CA . GLN A 1 85 ? -3.9 0.786 -16.938 1 92.69 85 GLN A CA 1
ATOM 675 C C . GLN A 1 85 ? -3.471 0.8 -15.477 1 92.69 85 GLN A C 1
ATOM 677 O O . GLN A 1 85 ? -2.301 0.576 -15.164 1 92.69 85 GLN A O 1
ATOM 682 N N . ILE A 1 86 ? -4.426 1.085 -14.578 1 92.38 86 ILE A N 1
ATOM 683 C CA . ILE A 1 86 ? -4.137 1.12 -13.148 1 92.38 86 ILE A CA 1
ATOM 684 C C . ILE A 1 86 ? -3.879 -0.296 -12.641 1 92.38 86 ILE A C 1
ATOM 686 O O . ILE A 1 86 ? -2.98 -0.515 -11.828 1 92.38 86 ILE A O 1
ATOM 690 N N . GLN A 1 87 ? -4.645 -1.238 -13.242 1 87.69 87 GLN A N 1
ATOM 691 C CA . GLN A 1 87 ? -4.422 -2.633 -12.875 1 87.69 87 GLN A CA 1
ATOM 692 C C . GLN A 1 87 ? -3.027 -3.096 -13.281 1 87.69 87 GLN A C 1
ATOM 694 O O . GLN A 1 87 ? -2.357 -3.803 -12.523 1 87.69 87 GLN A O 1
ATOM 699 N N . ASP A 1 88 ? -2.578 -2.564 -14.414 1 89.38 88 ASP A N 1
ATOM 700 C CA . ASP A 1 88 ? -1.236 -2.912 -14.875 1 89.38 88 ASP A CA 1
ATOM 701 C C . ASP A 1 88 ? -0.169 -2.275 -13.992 1 89.38 88 ASP A C 1
ATOM 703 O O . ASP A 1 88 ? 0.892 -2.861 -13.766 1 89.38 88 ASP A O 1
ATOM 707 N N . LEU A 1 89 ? -0.483 -1.183 -13.555 1 90.62 89 LEU A N 1
ATOM 708 C CA . LEU A 1 89 ? 0.432 -0.483 -12.664 1 90.62 89 LEU A CA 1
ATOM 709 C C . LEU A 1 89 ? 0.646 -1.272 -11.375 1 90.62 89 LEU A C 1
ATOM 711 O O . LEU A 1 89 ? 1.777 -1.405 -10.898 1 90.62 89 LEU A O 1
ATOM 715 N N . LEU A 1 90 ? -0.496 -1.849 -10.836 1 88.44 90 LEU A N 1
ATOM 716 C CA . LEU A 1 90 ? -0.42 -2.635 -9.609 1 88.44 90 LEU A CA 1
ATOM 717 C C . LEU A 1 90 ? 0.431 -3.883 -9.812 1 88.44 90 LEU A C 1
ATOM 719 O O . LEU A 1 90 ? 1.218 -4.254 -8.938 1 88.44 90 LEU A O 1
ATOM 723 N N . LYS A 1 91 ? 0.281 -4.441 -11.047 1 85.75 91 LYS A N 1
ATOM 724 C CA . LYS A 1 91 ? 1.06 -5.629 -11.383 1 85.75 91 LYS A CA 1
ATOM 725 C C . LYS A 1 91 ? 2.537 -5.289 -11.555 1 85.75 91 LYS A C 1
ATOM 727 O O . LYS A 1 91 ? 3.408 -6.051 -11.125 1 85.75 91 LYS A O 1
ATOM 732 N N . LEU A 1 92 ? 2.76 -4.156 -12.102 1 84.38 92 LEU A N 1
ATOM 733 C CA . LEU A 1 92 ? 4.121 -3.711 -12.375 1 84.38 92 LEU A CA 1
ATOM 734 C C . LEU A 1 92 ? 4.879 -3.443 -11.078 1 84.38 92 LEU A C 1
ATOM 736 O O . LEU A 1 92 ? 6.051 -3.807 -10.945 1 84.38 92 LEU A O 1
ATOM 740 N N . ILE A 1 93 ? 4.262 -2.854 -10.172 1 85.75 93 ILE A N 1
ATOM 741 C CA . ILE A 1 93 ? 4.883 -2.504 -8.898 1 85.75 93 ILE A CA 1
ATOM 742 C C . ILE A 1 93 ? 5.285 -3.775 -8.156 1 85.75 93 ILE A C 1
ATOM 744 O O . ILE A 1 93 ? 6.348 -3.826 -7.531 1 85.75 93 ILE A O 1
ATOM 748 N N . ASN A 1 94 ? 4.41 -4.801 -8.25 1 80 94 ASN A N 1
ATOM 749 C CA . ASN A 1 94 ? 4.656 -6.051 -7.535 1 80 94 ASN A CA 1
ATOM 750 C C . ASN A 1 94 ? 5.73 -6.887 -8.227 1 80 94 ASN A C 1
ATOM 752 O O . ASN A 1 94 ? 6.371 -7.727 -7.59 1 80 94 ASN A O 1
ATOM 756 N N . LYS A 1 95 ? 5.77 -6.727 -9.586 1 74.06 95 LYS A N 1
ATOM 757 C CA . LYS A 1 95 ? 6.727 -7.527 -10.344 1 74.06 95 LYS A CA 1
ATOM 758 C C . LYS A 1 95 ? 8.141 -6.957 -10.227 1 74.06 95 LYS A C 1
ATOM 760 O O . LYS A 1 95 ? 9.125 -7.684 -10.383 1 74.06 95 LYS A O 1
ATOM 765 N N . LYS A 1 96 ? 8.195 -5.637 -9.914 1 62.72 96 LYS A N 1
ATOM 766 C CA . LYS A 1 96 ? 9.547 -5.082 -9.992 1 62.72 96 LYS A CA 1
ATOM 767 C C . LYS A 1 96 ? 10.453 -5.691 -8.93 1 62.72 96 LYS A C 1
ATOM 769 O O . LYS A 1 96 ? 10.109 -5.707 -7.742 1 62.72 96 LYS A O 1
ATOM 774 N N . ARG A 1 97 ? 11.062 -6.801 -9.414 1 55.28 97 ARG A N 1
ATOM 775 C CA . ARG A 1 97 ? 12.062 -7.621 -8.742 1 55.28 97 ARG A CA 1
ATOM 776 C C . ARG A 1 97 ? 13.18 -6.758 -8.164 1 55.28 97 ARG A C 1
ATOM 778 O O . ARG A 1 97 ? 13.664 -5.836 -8.828 1 55.28 97 ARG A O 1
ATOM 785 N N . PRO A 1 98 ? 13.148 -6.629 -6.734 1 52.19 98 PRO A N 1
ATOM 786 C CA . PRO A 1 98 ? 14.305 -5.926 -6.18 1 52.19 98 PRO A CA 1
ATOM 787 C C . PRO A 1 98 ? 15.594 -6.191 -6.965 1 52.19 98 PRO A C 1
ATOM 789 O O . PRO A 1 98 ? 15.773 -7.289 -7.5 1 52.19 98 PRO A O 1
ATOM 792 N N . LYS A 1 99 ? 15.93 -5.301 -8.023 1 45.75 99 LYS A N 1
ATOM 793 C CA . LYS A 1 99 ? 17.266 -5.52 -8.578 1 45.75 99 LYS A CA 1
ATOM 794 C C . LYS A 1 99 ? 18.203 -6.109 -7.535 1 45.75 99 LYS A C 1
ATOM 796 O O . LYS A 1 99 ? 18.531 -5.449 -6.547 1 45.75 99 LYS A O 1
ATOM 801 N N . GLU A 1 100 ? 17.969 -7.457 -7.121 1 42.81 100 GLU A N 1
ATOM 802 C CA . GLU A 1 100 ? 19.031 -8.117 -6.367 1 42.81 100 GLU A CA 1
ATOM 803 C C . GLU A 1 100 ? 20.406 -7.68 -6.852 1 42.81 100 GLU A C 1
ATOM 805 O O . GLU A 1 100 ? 20.75 -7.844 -8.023 1 42.81 100 GLU A O 1
ATOM 810 N N . THR A 1 101 ? 20.922 -6.531 -6.59 1 34.88 101 THR A N 1
ATOM 811 C CA . THR A 1 101 ? 22.359 -6.375 -6.812 1 34.88 101 THR A CA 1
ATOM 812 C C . THR A 1 101 ? 23.109 -7.66 -6.449 1 34.88 101 THR A C 1
ATOM 814 O O . THR A 1 101 ? 23.266 -7.98 -5.27 1 34.88 101 THR A O 1
ATOM 817 N N . SER A 1 102 ? 22.781 -8.922 -6.953 1 32.47 102 SER A N 1
ATOM 818 C CA . SER A 1 102 ? 23.766 -9.992 -6.996 1 32.47 102 SER A CA 1
ATOM 819 C C . SER A 1 102 ? 25.156 -9.453 -7.32 1 32.47 102 SER A C 1
ATOM 821 O O . SER A 1 102 ? 25.406 -9 -8.438 1 32.47 102 SER A O 1
ATOM 823 N N . ASN A 1 103 ? 25.906 -8.547 -6.742 1 26.86 103 ASN A N 1
ATOM 824 C CA . ASN A 1 103 ? 27.359 -8.477 -6.914 1 26.86 103 ASN A CA 1
ATOM 825 C C . ASN A 1 103 ? 27.984 -9.867 -6.984 1 26.86 103 ASN A C 1
ATOM 827 O O . ASN A 1 103 ? 28.219 -10.5 -5.953 1 26.86 103 ASN A O 1
ATOM 831 N N . GLN A 1 104 ? 27.516 -11.078 -7.559 1 21.33 104 GLN A N 1
ATOM 832 C CA . GLN A 1 104 ? 28.5 -12.086 -7.961 1 21.33 104 GLN A CA 1
ATOM 833 C C . GLN A 1 104 ? 29.688 -11.438 -8.656 1 21.33 104 GLN A C 1
ATOM 835 O O . GLN A 1 104 ? 29.734 -11.352 -9.883 1 21.33 104 GLN A O 1
ATOM 840 N N . LYS A 1 105 ? 30.188 -10.141 -8.586 1 22.69 105 LYS A N 1
ATOM 841 C CA . LYS A 1 105 ? 31.609 -10.328 -8.898 1 22.69 105 LYS A CA 1
ATOM 842 C C . LYS A 1 105 ? 32.281 -11.18 -7.836 1 22.69 105 LYS A C 1
ATOM 844 O O . LYS A 1 105 ? 32.031 -11.031 -6.641 1 22.69 105 LYS A O 1
ATOM 849 N N . MET B 1 1 ? 29.719 17.812 60.781 1 33.62 1 MET B N 1
ATOM 850 C CA . MET B 1 1 ? 28.75 17.578 59.719 1 33.62 1 MET B CA 1
ATOM 851 C C . MET B 1 1 ? 29.156 18.297 58.438 1 33.62 1 MET B C 1
ATOM 853 O O . MET B 1 1 ? 28.875 19.484 58.25 1 33.62 1 MET B O 1
ATOM 857 N N . ASN B 1 2 ? 30.266 18.094 58.031 1 42.28 2 ASN B N 1
ATOM 858 C CA . ASN B 1 2 ? 30.938 19.156 57.281 1 42.28 2 ASN B CA 1
ATOM 859 C C . ASN B 1 2 ? 30.156 19.531 56.031 1 42.28 2 ASN B C 1
ATOM 861 O O . ASN B 1 2 ? 29.516 18.672 55.406 1 42.28 2 ASN B O 1
ATOM 865 N N . GLN B 1 3 ? 29.641 20.688 55.531 1 48.31 3 GLN B N 1
ATOM 866 C CA . GLN B 1 3 ? 29.172 21.609 54.5 1 48.31 3 GLN B CA 1
ATOM 867 C C . GLN B 1 3 ? 29.719 21.25 53.125 1 48.31 3 GLN B C 1
ATOM 869 O O . GLN B 1 3 ? 30.812 21.688 52.75 1 48.31 3 GLN B O 1
ATOM 874 N N . ARG B 1 4 ? 29.969 19.734 52.688 1 48.25 4 ARG B N 1
ATOM 875 C CA . ARG B 1 4 ? 30.062 18.531 51.844 1 48.25 4 ARG B CA 1
ATOM 876 C C . ARG B 1 4 ? 28.875 18.406 50.906 1 48.25 4 ARG B C 1
ATOM 878 O O . ARG B 1 4 ? 29.031 18.062 49.75 1 48.25 4 ARG B O 1
ATOM 885 N N . ALA B 1 5 ? 27.75 18.266 51.562 1 51.66 5 ALA B N 1
ATOM 886 C CA . ALA B 1 5 ? 26.609 17.625 50.906 1 51.66 5 ALA B CA 1
ATOM 887 C C . ALA B 1 5 ? 26.125 18.453 49.719 1 51.66 5 ALA B C 1
ATOM 889 O O . ALA B 1 5 ? 25.703 17.906 48.688 1 51.66 5 ALA B O 1
ATOM 890 N N . THR B 1 6 ? 26.203 19.578 50.094 1 50.78 6 THR B N 1
ATOM 891 C CA . THR B 1 6 ? 25.609 20.391 49.062 1 50.78 6 THR B CA 1
ATOM 892 C C . THR B 1 6 ? 26.516 20.469 47.844 1 50.78 6 THR B C 1
ATOM 894 O O . THR B 1 6 ? 26.109 20.984 46.781 1 50.78 6 THR B O 1
ATOM 897 N N . LEU B 1 7 ? 27.797 19.969 47.969 1 45.5 7 LEU B N 1
ATOM 898 C CA . LEU B 1 7 ? 28.656 19.5 46.906 1 45.5 7 LEU B CA 1
ATOM 899 C C . LEU B 1 7 ? 28.031 18.297 46.188 1 45.5 7 LEU B C 1
ATOM 901 O O . LEU B 1 7 ? 27.766 17.281 46.844 1 45.5 7 LEU B O 1
ATOM 905 N N . ARG B 1 8 ? 26.562 18.188 46.562 1 43.94 8 ARG B N 1
ATOM 906 C CA . ARG B 1 8 ? 25.641 18.562 45.5 1 43.94 8 ARG B CA 1
ATOM 907 C C . ARG B 1 8 ? 26.172 18.109 44.125 1 43.94 8 ARG B C 1
ATOM 909 O O . ARG B 1 8 ? 27.281 18.469 43.75 1 43.94 8 ARG B O 1
ATOM 916 N N . THR B 1 9 ? 25.906 16.766 44.406 1 50.34 9 THR B N 1
ATOM 917 C CA . THR B 1 9 ? 25.047 15.977 43.531 1 50.34 9 THR B CA 1
ATOM 918 C C . THR B 1 9 ? 24.25 16.875 42.594 1 50.34 9 THR B C 1
ATOM 920 O O . THR B 1 9 ? 23.219 17.422 43 1 50.34 9 THR B O 1
ATOM 923 N N . SER B 1 10 ? 24.578 18.203 43.281 1 41.84 10 SER B N 1
ATOM 924 C CA . SER B 1 10 ? 24.484 19.031 42.094 1 41.84 10 SER B CA 1
ATOM 925 C C . SER B 1 10 ? 25.297 18.453 40.938 1 41.84 10 SER B C 1
ATOM 927 O O . SER B 1 10 ? 26.484 18.188 41.062 1 41.84 10 SER B O 1
ATOM 929 N N . LEU B 1 11 ? 24.938 17.359 41.344 1 43.66 11 LEU B N 1
ATOM 930 C CA . LEU B 1 11 ? 23.609 17.406 40.75 1 43.66 11 LEU B CA 1
ATOM 931 C C . LEU B 1 11 ? 23.688 17.641 39.25 1 43.66 11 LEU B C 1
ATOM 933 O O . LEU B 1 11 ? 24.062 18.719 38.781 1 43.66 11 LEU B O 1
ATOM 937 N N . LEU B 1 12 ? 25 17.344 39.031 1 45.81 12 LEU B N 1
ATOM 938 C CA . LEU B 1 12 ? 25.453 16.547 37.875 1 45.81 12 LEU B CA 1
ATOM 939 C C . LEU B 1 12 ? 24.312 15.703 37.312 1 45.81 12 LEU B C 1
ATOM 941 O O . LEU B 1 12 ? 24.047 14.609 37.812 1 45.81 12 LEU B O 1
ATOM 945 N N . LEU B 1 13 ? 23.281 15.844 37.906 1 47.22 13 LEU B N 1
ATOM 946 C CA . LEU B 1 13 ? 22.078 15.742 37.094 1 47.22 13 LEU B CA 1
ATOM 947 C C . LEU B 1 13 ? 22.25 16.438 35.75 1 47.22 13 LEU B C 1
ATOM 949 O O . LEU B 1 13 ? 21.781 15.93 34.719 1 47.22 13 LEU B O 1
ATOM 953 N N . CYS B 1 14 ? 22.734 17.953 35.594 1 50.81 14 CYS B N 1
ATOM 954 C CA . CYS B 1 14 ? 22.953 18.641 34.312 1 50.81 14 CYS B CA 1
ATOM 955 C C . CYS B 1 14 ? 23.688 17.734 33.344 1 50.81 14 CYS B C 1
ATOM 957 O O . CYS B 1 14 ? 23.328 17.656 32.156 1 50.81 14 CYS B O 1
ATOM 959 N N . TRP B 1 15 ? 24.953 17.094 33.75 1 49.47 15 TRP B N 1
ATOM 960 C CA . TRP B 1 15 ? 25.797 16.547 32.719 1 49.47 15 TRP B CA 1
ATOM 961 C C . TRP B 1 15 ? 25.344 15.141 32.344 1 49.47 15 TRP B C 1
ATOM 963 O O . TRP B 1 15 ? 26.016 14.445 31.562 1 49.47 15 TRP B O 1
ATOM 973 N N . LEU B 1 16 ? 24.484 14.625 33.062 1 43.19 16 LEU B N 1
ATOM 974 C CA . LEU B 1 16 ? 23.828 13.391 32.625 1 43.19 16 LEU B CA 1
ATOM 975 C C . LEU B 1 16 ? 23.016 13.641 31.359 1 43.19 16 LEU B C 1
ATOM 977 O O . LEU B 1 16 ? 22.734 12.711 30.609 1 43.19 16 LEU B O 1
ATOM 981 N N . LEU B 1 17 ? 22.312 14.766 31.844 1 39.06 17 LEU B N 1
ATOM 982 C CA . LEU B 1 17 ? 21.656 15.227 30.625 1 39.06 17 LEU B CA 1
ATOM 983 C C . LEU B 1 17 ? 22.594 15.117 29.438 1 39.06 17 LEU B C 1
ATOM 985 O O . LEU B 1 17 ? 23.734 15.586 29.484 1 39.06 17 LEU B O 1
ATOM 989 N N . ILE B 1 18 ? 22.25 14.453 29.109 1 42.03 18 ILE B N 1
ATOM 990 C CA . ILE B 1 18 ? 21.281 14.039 28.094 1 42.03 18 ILE B CA 1
ATOM 991 C C . ILE B 1 18 ? 21.906 14.141 26.703 1 42.03 18 ILE B C 1
ATOM 993 O O . ILE B 1 18 ? 22.281 15.234 26.266 1 42.03 18 ILE B O 1
ATOM 997 N N . ILE B 1 19 ? 23 13.672 26.688 1 42.62 19 ILE B N 1
ATOM 998 C CA . ILE B 1 19 ? 23.797 12.844 25.781 1 42.62 19 ILE B CA 1
ATOM 999 C C . ILE B 1 19 ? 22.859 12.133 24.797 1 42.62 19 ILE B C 1
ATOM 1001 O O . ILE B 1 19 ? 22.469 10.984 25.016 1 42.62 19 ILE B O 1
ATOM 1005 N N . LEU B 1 20 ? 21.672 12.594 24.922 1 41.44 20 LEU B N 1
ATOM 1006 C CA . LEU B 1 20 ? 20.734 12.227 23.875 1 41.44 20 LEU B CA 1
ATOM 1007 C C . LEU B 1 20 ? 21.469 11.961 22.562 1 41.44 20 LEU B C 1
ATOM 1009 O O . LEU B 1 20 ? 22.203 12.82 22.078 1 41.44 20 LEU B O 1
ATOM 1013 N N . PRO B 1 21 ? 21.891 10.75 22.516 1 42.25 21 PRO B N 1
ATOM 1014 C CA . PRO B 1 21 ? 22.625 10.484 21.281 1 42.25 21 PRO B CA 1
ATOM 1015 C C . PRO B 1 21 ? 22.141 11.336 20.109 1 42.25 21 PRO B C 1
ATOM 1017 O O . PRO B 1 21 ? 20.938 11.539 19.953 1 42.25 21 PRO B O 1
ATOM 1020 N N . ARG B 1 22 ? 22.562 12.594 19.891 1 40.5 22 ARG B N 1
ATOM 1021 C CA . ARG B 1 22 ? 22.406 13.094 18.531 1 40.5 22 ARG B CA 1
ATOM 1022 C C . ARG B 1 22 ? 22.203 11.953 17.547 1 40.5 22 ARG B C 1
ATOM 1024 O O . ARG B 1 22 ? 23.109 11.148 17.328 1 40.5 22 ARG B O 1
ATOM 1031 N N . VAL B 1 23 ? 21.062 11.227 17.656 1 39.28 23 VAL B N 1
ATOM 1032 C CA . VAL B 1 23 ? 20.812 10.305 16.562 1 39.28 23 VAL B CA 1
ATOM 1033 C C . VAL B 1 23 ? 21.547 10.773 15.312 1 39.28 23 VAL B C 1
ATOM 1035 O O . VAL B 1 23 ? 21.172 11.773 14.695 1 39.28 23 VAL B O 1
ATOM 1038 N N . GLN B 1 24 ? 22.719 11.156 15.625 1 38.06 24 GLN B N 1
ATOM 1039 C CA . GLN B 1 24 ? 23.422 11.297 14.344 1 38.06 24 GLN B CA 1
ATOM 1040 C C . GLN B 1 24 ? 22.891 10.305 13.312 1 38.06 24 GLN B C 1
ATOM 1042 O O . GLN B 1 24 ? 22.516 9.18 13.664 1 38.06 24 GLN B O 1
ATOM 1047 N N . GLY B 1 25 ? 22.172 10.914 12.523 1 38.19 25 GLY B N 1
ATOM 1048 C CA . GLY B 1 25 ? 21.766 10.203 11.312 1 38.19 25 GLY B CA 1
ATOM 1049 C C . GLY B 1 25 ? 22.703 9.062 10.953 1 38.19 25 GLY B C 1
ATOM 1050 O O . GLY B 1 25 ? 23.906 9.25 10.844 1 38.19 25 GLY B O 1
ATOM 1051 N N . SER B 1 26 ? 22.812 8.016 12.016 1 39.25 26 SER B N 1
ATOM 1052 C CA . SER B 1 26 ? 23.547 6.793 11.695 1 39.25 26 SER B CA 1
ATOM 1053 C C . SER B 1 26 ? 23.953 6.762 10.227 1 39.25 26 SER B C 1
ATOM 1055 O O . SER B 1 26 ? 23.312 7.406 9.391 1 39.25 26 SER B O 1
ATOM 1057 N N . PRO B 1 27 ? 25.203 6.559 10.086 1 38.62 27 PRO B N 1
ATOM 1058 C CA . PRO B 1 27 ? 25.562 6.348 8.68 1 38.62 27 PRO B CA 1
ATOM 1059 C C . PRO B 1 27 ? 24.5 5.559 7.91 1 38.62 27 PRO B C 1
ATOM 1061 O O . PRO B 1 27 ? 23.828 4.703 8.484 1 38.62 27 PRO B O 1
ATOM 1064 N N . LEU B 1 28 ? 23.75 6.211 7.195 1 38.34 28 LEU B N 1
ATOM 1065 C CA . LEU B 1 28 ? 22.984 5.516 6.16 1 38.34 28 LEU B CA 1
ATOM 1066 C C . LEU B 1 28 ? 23.641 4.18 5.82 1 38.34 28 LEU B C 1
ATOM 1068 O O . LEU B 1 28 ? 24.594 4.129 5.035 1 38.34 28 LEU B O 1
ATOM 1072 N N . SER B 1 29 ? 24.422 3.633 6.707 1 43.81 29 SER B N 1
ATOM 1073 C CA . SER B 1 29 ? 24.641 2.348 6.055 1 43.81 29 SER B CA 1
ATOM 1074 C C . SER B 1 29 ? 23.453 1.967 5.164 1 43.81 29 SER B C 1
ATOM 1076 O O . SER B 1 29 ? 22.312 2.32 5.461 1 43.81 29 SER B O 1
ATOM 1078 N N . ARG B 1 30 ? 23.609 1.922 4.078 1 48.5 30 ARG B N 1
ATOM 1079 C CA . ARG B 1 30 ? 22.516 1.809 3.115 1 48.5 30 ARG B CA 1
ATOM 1080 C C . ARG B 1 30 ? 21.344 1.05 3.715 1 48.5 30 ARG B C 1
ATOM 1082 O O . ARG B 1 30 ? 21.203 -0.158 3.51 1 48.5 30 ARG B O 1
ATOM 1089 N N . ASN B 1 31 ? 21.219 1.149 5.191 1 56.78 31 ASN B N 1
ATOM 1090 C CA . ASN B 1 31 ? 20.188 0.343 5.832 1 56.78 31 ASN B CA 1
ATOM 1091 C C . ASN B 1 31 ? 18.859 0.417 5.074 1 56.78 31 ASN B C 1
ATOM 1093 O O . ASN B 1 31 ? 18.406 1.505 4.719 1 56.78 31 ASN B O 1
ATOM 1097 N N . ILE B 1 32 ? 18.875 -0.746 4.633 1 66.31 32 ILE B N 1
ATOM 1098 C CA . ILE B 1 32 ? 17.562 -0.921 3.99 1 66.31 32 ILE B CA 1
ATOM 1099 C C . ILE B 1 32 ? 16.453 -0.506 4.953 1 66.31 32 ILE B C 1
ATOM 1101 O O . ILE B 1 32 ? 16.391 -1.004 6.078 1 66.31 32 ILE B O 1
ATOM 1105 N N . ARG B 1 33 ? 16.188 0.731 5.082 1 82.12 33 ARG B N 1
ATOM 1106 C CA . ARG B 1 33 ? 15.109 1.297 5.875 1 82.12 33 ARG B CA 1
ATOM 1107 C C . A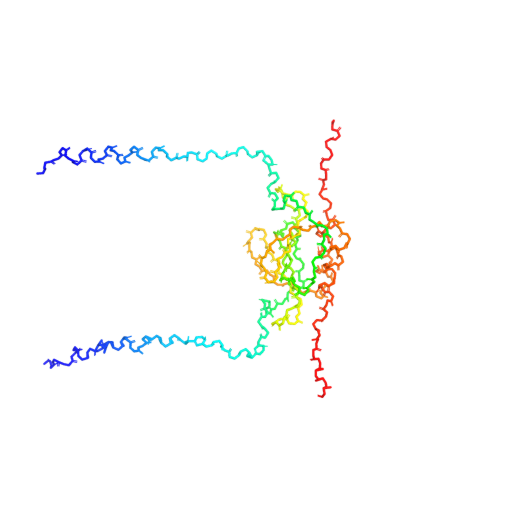RG B 1 33 ? 13.75 0.891 5.309 1 82.12 33 ARG B C 1
ATOM 1109 O O . ARG B 1 33 ? 12.898 1.744 5.043 1 82.12 33 ARG B O 1
ATOM 1116 N N . CYS B 1 34 ? 13.508 -0.403 5.086 1 87.88 34 CYS B N 1
ATOM 1117 C CA . CYS B 1 34 ? 12.211 -0.912 4.66 1 87.88 34 CYS B CA 1
ATOM 1118 C C . CYS B 1 34 ? 11.211 -0.896 5.812 1 87.88 34 CYS B C 1
ATOM 1120 O O . CYS B 1 34 ? 11.602 -0.948 6.98 1 87.88 34 CYS B O 1
ATOM 1122 N N . ARG B 1 35 ? 10 -0.667 5.637 1 88.94 35 ARG B N 1
ATOM 1123 C CA . ARG B 1 35 ? 8.945 -0.685 6.641 1 88.94 35 ARG B CA 1
ATOM 1124 C C . ARG B 1 35 ? 8.773 -2.078 7.238 1 88.94 35 ARG B C 1
ATOM 1126 O O . ARG B 1 35 ? 8.539 -2.221 8.438 1 88.94 35 ARG B O 1
ATOM 1133 N N . CYS B 1 36 ? 8.859 -3.08 6.297 1 91.94 36 CYS B N 1
ATOM 1134 C CA . CYS B 1 36 ? 8.656 -4.465 6.703 1 91.94 36 CYS B CA 1
ATOM 1135 C C . CYS B 1 36 ? 9.984 -5.152 6.992 1 91.94 36 CYS B C 1
ATOM 1137 O O . CYS B 1 36 ? 10.883 -5.164 6.145 1 91.94 36 CYS B O 1
ATOM 1139 N N . ILE B 1 37 ? 10.188 -5.559 8.133 1 85.75 37 ILE B N 1
ATOM 1140 C CA . ILE B 1 37 ? 11.359 -6.348 8.492 1 85.75 37 ILE B CA 1
ATOM 1141 C C . ILE B 1 37 ? 11.117 -7.816 8.148 1 85.75 37 ILE B C 1
ATOM 1143 O O . ILE B 1 37 ? 11.977 -8.469 7.555 1 85.75 37 ILE B O 1
ATOM 1147 N N . LYS B 1 38 ? 9.898 -8.461 8.422 1 88.81 38 LYS B N 1
ATOM 1148 C CA . LYS B 1 38 ? 9.492 -9.828 8.141 1 88.81 38 LYS B CA 1
ATOM 1149 C C . LYS B 1 38 ? 8.086 -9.867 7.539 1 88.81 38 LYS B C 1
ATOM 1151 O O . LYS B 1 38 ? 7.191 -9.141 7.992 1 88.81 38 LYS B O 1
ATOM 1156 N N . SER B 1 39 ? 8.023 -10.586 6.418 1 92.62 39 SER B N 1
ATOM 1157 C CA . SER B 1 39 ? 6.734 -10.672 5.742 1 92.62 39 SER B CA 1
ATOM 1158 C C . SER B 1 39 ? 6.117 -12.055 5.906 1 92.62 39 SER B C 1
ATOM 1160 O O . SER B 1 39 ? 6.832 -13.039 6.102 1 92.62 39 SER B O 1
ATOM 1162 N N . HIS B 1 40 ? 4.785 -12.078 5.988 1 93.12 40 HIS B N 1
ATOM 1163 C CA . HIS B 1 40 ? 4.035 -13.32 6.129 1 93.12 40 HIS B CA 1
ATOM 1164 C C . HIS B 1 40 ? 3.312 -13.68 4.836 1 93.12 40 HIS B C 1
ATOM 1166 O O . HIS B 1 40 ? 2.92 -12.797 4.07 1 93.12 40 HIS B O 1
ATOM 1172 N N . ASP B 1 41 ? 3.061 -14.984 4.555 1 92.19 41 ASP B N 1
ATOM 1173 C CA . ASP B 1 41 ? 2.408 -15.453 3.334 1 92.19 41 ASP B CA 1
ATOM 1174 C C . ASP B 1 41 ? 0.939 -15.781 3.588 1 92.19 41 ASP B C 1
ATOM 1176 O O . ASP B 1 41 ? 0.201 -16.109 2.658 1 92.19 41 ASP B O 1
ATOM 1180 N N . VAL B 1 42 ? 0.623 -15.594 4.883 1 90.25 42 VAL B N 1
ATOM 1181 C CA . VAL B 1 42 ? -0.757 -15.93 5.219 1 90.25 42 VAL B CA 1
ATOM 1182 C C . VAL B 1 42 ? -1.688 -14.805 4.766 1 90.25 42 VAL B C 1
ATOM 1184 O O . VAL B 1 42 ? -1.516 -13.648 5.164 1 90.25 42 VAL B O 1
ATOM 1187 N N . VAL B 1 43 ? -2.693 -15.273 3.9 1 89.44 43 VAL B N 1
ATOM 1188 C CA . VAL B 1 43 ? -3.609 -14.297 3.316 1 89.44 43 VAL B CA 1
ATOM 1189 C C . VAL B 1 43 ? -4.742 -14 4.297 1 89.44 43 VAL B C 1
ATOM 1191 O O . VAL B 1 43 ? -5.398 -14.922 4.793 1 89.44 43 VAL B O 1
ATOM 1194 N N . PRO B 1 44 ? -4.801 -12.664 4.664 1 91.12 44 PRO B N 1
ATOM 1195 C CA . PRO B 1 44 ? -5.969 -12.297 5.473 1 91.12 44 PRO B CA 1
ATOM 1196 C C . PRO B 1 44 ? -7.266 -12.289 4.668 1 91.12 44 PRO B C 1
ATOM 1198 O O . PRO B 1 44 ? -7.234 -12.141 3.443 1 91.12 44 PRO B O 1
ATOM 1201 N N . ASN B 1 45 ? -8.461 -12.578 5.383 1 90.31 45 ASN B N 1
ATOM 1202 C CA . ASN B 1 45 ? -9.766 -12.492 4.742 1 90.31 45 ASN B CA 1
ATOM 1203 C C . ASN B 1 45 ? -10.102 -11.062 4.332 1 90.31 45 ASN B C 1
ATOM 1205 O O . ASN B 1 45 ? -9.953 -10.133 5.129 1 90.31 45 ASN B O 1
ATOM 1209 N N . VAL B 1 46 ? -10.492 -10.859 3.107 1 89.81 46 VAL B N 1
ATOM 1210 C CA . VAL B 1 46 ? -10.773 -9.547 2.531 1 89.81 46 VAL B CA 1
ATOM 1211 C C . VAL B 1 46 ? -11.82 -8.82 3.373 1 89.81 46 VAL B C 1
ATOM 1213 O O . VAL B 1 46 ? -11.781 -7.598 3.502 1 89.81 46 VAL B O 1
ATOM 1216 N N . LYS B 1 47 ? -12.727 -9.641 3.947 1 87.62 47 LYS B N 1
ATOM 1217 C CA . LYS B 1 47 ? -13.797 -9.055 4.742 1 87.62 47 LYS B CA 1
ATOM 1218 C C . LYS B 1 47 ? -13.25 -8.398 6.004 1 87.62 47 LYS B C 1
ATOM 1220 O O . LYS B 1 47 ? -13.883 -7.504 6.574 1 87.62 47 LYS B O 1
ATOM 1225 N N . PHE B 1 48 ? -12.086 -8.883 6.52 1 92.44 48 PHE B N 1
ATOM 1226 C CA . PHE B 1 48 ? -11.516 -8.359 7.75 1 92.44 48 PHE B CA 1
ATOM 1227 C C . PHE B 1 48 ? -10.406 -7.352 7.445 1 92.44 48 PHE B C 1
ATOM 1229 O O . PHE B 1 48 ? -9.734 -6.867 8.359 1 92.44 48 PHE B O 1
ATOM 1236 N N . LEU B 1 49 ? -10.242 -7.051 6.117 1 93.5 49 LEU B N 1
ATOM 1237 C CA . LEU B 1 49 ? -9.18 -6.145 5.695 1 93.5 49 LEU B CA 1
ATOM 1238 C C . LEU B 1 49 ? -9.703 -4.715 5.574 1 93.5 49 LEU B C 1
ATOM 1240 O O . LEU B 1 49 ? -10.719 -4.48 4.926 1 93.5 49 LEU B O 1
ATOM 1244 N N . GLN B 1 50 ? -9.125 -3.865 6.277 1 93.94 50 GLN B N 1
ATOM 1245 C CA . GLN B 1 50 ? -9.469 -2.449 6.172 1 93.94 50 GLN B CA 1
ATOM 1246 C C . GLN B 1 50 ? -8.859 -1.832 4.914 1 93.94 50 GLN B C 1
ATOM 1248 O O . GLN B 1 50 ? -9.555 -1.155 4.152 1 93.94 50 GLN B O 1
ATOM 1253 N N . LYS B 1 51 ? -7.555 -1.974 4.746 1 94.75 51 LYS B N 1
ATOM 1254 C CA . LYS B 1 51 ? -6.867 -1.461 3.562 1 94.75 51 LYS B CA 1
ATOM 1255 C C . LYS B 1 51 ? -5.535 -2.176 3.346 1 94.75 51 LYS B C 1
ATOM 1257 O O . LYS B 1 51 ? -4.992 -2.779 4.273 1 94.75 51 LYS B O 1
ATOM 1262 N N . LEU B 1 52 ? -5.055 -2.211 2.064 1 94.81 52 LEU B N 1
ATOM 1263 C CA . LEU B 1 52 ? -3.742 -2.727 1.685 1 94.81 52 LEU B CA 1
ATOM 1264 C C . LEU B 1 52 ? -2.852 -1.608 1.156 1 94.81 52 LEU B C 1
ATOM 1266 O O . LEU B 1 52 ? -3.254 -0.854 0.268 1 94.81 52 LEU B O 1
ATOM 1270 N N . GLU B 1 53 ? -1.63 -1.381 1.837 1 96.12 53 GLU B N 1
ATOM 1271 C CA . GLU B 1 53 ? -0.646 -0.414 1.36 1 96.12 53 GLU B CA 1
ATOM 1272 C C . GLU B 1 53 ? 0.463 -1.101 0.567 1 96.12 53 GLU B C 1
ATOM 1274 O O . GLU B 1 53 ? 1.193 -1.935 1.106 1 96.12 53 GLU B O 1
ATOM 1279 N N . VAL B 1 54 ? 0.512 -0.83 -0.761 1 94.69 54 VAL B N 1
ATOM 1280 C CA . VAL B 1 54 ? 1.56 -1.361 -1.626 1 94.69 54 VAL B CA 1
ATOM 1281 C C . VAL B 1 54 ? 2.625 -0.293 -1.865 1 94.69 54 VAL B C 1
ATOM 1283 O O . VAL B 1 54 ? 2.354 0.732 -2.494 1 94.69 54 VAL B O 1
ATOM 1286 N N . ILE B 1 55 ? 3.844 -0.461 -1.357 1 94.81 55 ILE B N 1
ATOM 1287 C CA . ILE B 1 55 ? 4.957 0.474 -1.452 1 94.81 55 ILE B CA 1
ATOM 1288 C C . ILE B 1 55 ? 5.996 -0.057 -2.438 1 94.81 55 ILE B C 1
ATOM 1290 O O . ILE B 1 55 ? 6.645 -1.074 -2.178 1 94.81 55 ILE B O 1
ATOM 1294 N N . PRO B 1 56 ? 6.031 0.628 -3.58 1 93.44 56 PRO B N 1
ATOM 1295 C CA . PRO B 1 56 ? 7 0.163 -4.574 1 93.44 56 PRO B CA 1
ATOM 1296 C C . PRO B 1 56 ? 8.445 0.335 -4.117 1 93.44 56 PRO B C 1
ATOM 1298 O O . PRO B 1 56 ? 8.703 1.006 -3.113 1 93.44 56 PRO B O 1
ATOM 1301 N N . GLU B 1 57 ? 9.312 -0.383 -4.848 1 89.06 57 GLU B N 1
ATOM 1302 C CA . GLU B 1 57 ? 10.742 -0.302 -4.551 1 89.06 57 GLU B CA 1
ATOM 1303 C C . GLU B 1 57 ? 11.219 1.146 -4.543 1 89.06 57 GLU B C 1
ATOM 1305 O O . GLU B 1 57 ? 10.797 1.949 -5.379 1 89.06 57 GLU B O 1
ATOM 1310 N N . SER B 1 58 ? 11.859 1.56 -3.445 1 85.31 58 SER B N 1
ATOM 1311 C CA . SER B 1 58 ? 12.406 2.906 -3.316 1 85.31 58 SER B CA 1
ATOM 1312 C C . SER B 1 58 ? 13.922 2.879 -3.172 1 85.31 58 SER B C 1
ATOM 1314 O O . SER B 1 58 ? 14.516 1.808 -3.035 1 85.31 58 SER B O 1
ATOM 1316 N N . SER B 1 59 ? 14.547 3.945 -3.303 1 81.62 59 SER B N 1
ATOM 1317 C CA . SER B 1 59 ? 15.992 4.055 -3.164 1 81.62 59 SER B CA 1
ATOM 1318 C C . SER B 1 59 ? 16.469 3.492 -1.825 1 81.62 59 SER B C 1
ATOM 1320 O O . SER B 1 59 ? 17.562 2.936 -1.73 1 81.62 59 SER B O 1
ATOM 1322 N N . SER B 1 60 ? 15.57 3.572 -0.808 1 82.38 60 SER B N 1
ATOM 1323 C CA . SER B 1 60 ? 15.977 3.146 0.528 1 82.38 60 SER B CA 1
ATOM 1324 C C . SER B 1 60 ? 15.57 1.702 0.795 1 82.38 60 SER B C 1
ATOM 1326 O O . SER B 1 60 ? 16.125 1.048 1.68 1 82.38 60 SER B O 1
ATOM 1328 N N . CYS B 1 61 ? 14.602 1.183 0.027 1 88.19 61 CYS B N 1
ATOM 1329 C CA . CYS B 1 61 ? 14.102 -0.186 0.136 1 88.19 61 CYS B CA 1
ATOM 1330 C C . CYS B 1 61 ? 13.945 -0.819 -1.241 1 88.19 61 CYS B C 1
ATOM 1332 O O . CYS B 1 61 ? 12.969 -0.558 -1.94 1 88.19 61 CYS B O 1
ATOM 1334 N N . PRO B 1 62 ? 14.93 -1.639 -1.543 1 85.94 62 PRO B N 1
ATOM 1335 C CA . PRO B 1 62 ? 14.992 -2.129 -2.922 1 85.94 62 PRO B CA 1
ATOM 1336 C C . PRO B 1 62 ? 13.984 -3.236 -3.203 1 85.94 62 PRO B C 1
ATOM 1338 O O . PRO B 1 62 ? 14.281 -4.176 -3.943 1 85.94 62 PRO B O 1
ATOM 1341 N N . ARG B 1 63 ? 12.875 -3.322 -2.523 1 88.06 63 ARG B N 1
ATOM 1342 C CA . ARG B 1 63 ? 11.836 -4.312 -2.775 1 88.06 63 ARG B CA 1
ATOM 1343 C C . ARG B 1 63 ? 10.445 -3.715 -2.547 1 88.06 63 ARG B C 1
ATOM 1345 O O . ARG B 1 63 ? 10.305 -2.713 -1.844 1 88.06 63 ARG B O 1
ATOM 1352 N N . THR B 1 64 ? 9.555 -4.285 -3.164 1 92.5 64 THR B N 1
ATOM 1353 C CA . THR B 1 64 ? 8.164 -3.893 -2.965 1 92.5 64 THR B CA 1
ATOM 1354 C C . THR B 1 64 ? 7.652 -4.387 -1.614 1 92.5 64 THR B C 1
ATOM 1356 O O . THR B 1 64 ? 7.973 -5.496 -1.19 1 92.5 64 THR B O 1
ATOM 1359 N N . GLU B 1 65 ? 6.953 -3.607 -0.96 1 93.94 65 GLU B N 1
ATOM 1360 C CA . GLU B 1 65 ? 6.387 -3.98 0.332 1 93.94 65 GLU B CA 1
ATOM 1361 C C . GLU B 1 65 ? 4.863 -3.879 0.316 1 93.94 65 GLU B C 1
ATOM 1363 O O . GLU B 1 65 ? 4.305 -2.955 -0.279 1 93.94 65 GLU B O 1
ATOM 1368 N N . ILE B 1 66 ? 4.191 -4.91 0.987 1 95.12 66 ILE B N 1
ATOM 1369 C CA . ILE B 1 66 ? 2.736 -4.918 1.096 1 95.12 66 ILE B CA 1
ATOM 1370 C C . ILE B 1 66 ? 2.328 -4.977 2.566 1 95.12 66 ILE B C 1
ATOM 1372 O O . ILE B 1 66 ? 2.684 -5.918 3.279 1 95.12 66 ILE B O 1
ATOM 1376 N N . ILE B 1 67 ? 1.623 -3.979 3.082 1 96.44 67 ILE B N 1
ATOM 1377 C CA . ILE B 1 67 ? 1.189 -3.9 4.473 1 96.44 67 ILE B CA 1
ATOM 1378 C C . ILE B 1 67 ? -0.336 -3.922 4.539 1 96.44 67 ILE B C 1
ATOM 1380 O O . ILE B 1 67 ? -1 -3.016 4.031 1 96.44 67 ILE B O 1
ATOM 1384 N N . ALA B 1 68 ? -0.854 -4.945 5.207 1 96.19 68 ALA B N 1
ATOM 1385 C CA . ALA B 1 68 ? -2.297 -5.098 5.379 1 96.19 68 ALA B CA 1
ATOM 1386 C C . ALA B 1 68 ? -2.744 -4.578 6.742 1 96.19 68 ALA B C 1
ATOM 1388 O O . ALA B 1 68 ? -2.143 -4.91 7.766 1 96.19 68 ALA B O 1
ATOM 1389 N N . THR B 1 69 ? -3.803 -3.73 6.844 1 96.56 69 THR B N 1
ATOM 1390 C CA . THR B 1 69 ? -4.426 -3.252 8.07 1 96.56 69 THR B CA 1
ATOM 1391 C C . THR B 1 69 ? -5.773 -3.932 8.297 1 96.56 69 THR B C 1
ATOM 1393 O O . THR B 1 69 ? -6.641 -3.904 7.418 1 96.56 69 THR B O 1
ATOM 1396 N N . MET B 1 70 ? -5.93 -4.457 9.461 1 95.69 70 MET B N 1
ATOM 1397 C CA . MET B 1 70 ? -7.145 -5.195 9.797 1 95.69 70 MET B CA 1
ATOM 1398 C C . MET B 1 70 ? -8.234 -4.258 10.305 1 95.69 70 MET B C 1
ATOM 1400 O O . MET B 1 70 ? -7.938 -3.275 10.984 1 95.69 70 MET B O 1
ATOM 1404 N N . LYS B 1 71 ? -9.469 -4.637 9.953 1 91.31 71 LYS B N 1
ATOM 1405 C CA . LYS B 1 71 ? -10.609 -3.785 10.273 1 91.31 71 LYS B CA 1
ATOM 1406 C C . LYS B 1 71 ? -10.898 -3.799 11.773 1 91.31 71 LYS B C 1
ATOM 1408 O O . LYS B 1 71 ? -11.07 -2.742 12.391 1 91.31 71 LYS B O 1
ATOM 1413 N N . ARG B 1 72 ? -10.914 -4.879 12.43 1 90.88 72 ARG B N 1
ATOM 1414 C CA . ARG B 1 72 ? -11.336 -5.027 13.82 1 90.88 72 ARG B CA 1
ATOM 1415 C C . ARG B 1 72 ? -10.203 -4.66 14.781 1 90.88 72 ARG B C 1
ATOM 1417 O O . ARG B 1 72 ? -10.414 -3.924 15.742 1 90.88 72 ARG B O 1
ATOM 1424 N N . THR B 1 73 ? -8.992 -5.082 14.523 1 93.81 73 THR B N 1
ATOM 1425 C CA . THR B 1 73 ? -7.887 -4.91 15.453 1 93.81 73 THR B CA 1
ATOM 1426 C C . THR B 1 73 ? -7.008 -3.734 15.039 1 93.81 73 THR B C 1
ATOM 1428 O O . THR B 1 73 ? -6.176 -3.266 15.82 1 93.81 73 THR B O 1
ATOM 1431 N N . GLN B 1 74 ? -7.113 -3.191 13.828 1 94.88 74 GLN B N 1
ATOM 1432 C CA . GLN B 1 74 ? -6.305 -2.113 13.266 1 94.88 74 GLN B CA 1
ATOM 1433 C C . GLN B 1 74 ? -4.824 -2.48 13.266 1 94.88 74 GLN B C 1
ATOM 1435 O O . GLN B 1 74 ? -3.959 -1.603 13.32 1 94.88 74 GLN B O 1
ATOM 1440 N N . GLU B 1 75 ? -4.645 -3.758 13.383 1 94.06 75 GLU B N 1
ATOM 1441 C CA . GLU B 1 75 ? -3.277 -4.27 13.328 1 94.06 75 GLU B CA 1
ATOM 1442 C C . GLU B 1 75 ? -2.746 -4.262 11.898 1 94.06 75 GLU B C 1
ATOM 1444 O O . GLU B 1 75 ? -3.475 -4.582 10.953 1 94.06 75 GLU B O 1
ATOM 1449 N N . GLN B 1 76 ? -1.334 -3.832 11.773 1 94.81 76 GLN B N 1
ATOM 1450 C CA . GLN B 1 76 ? -0.657 -3.85 10.477 1 94.81 76 GLN B CA 1
ATOM 1451 C C . GLN B 1 76 ? 0.234 -5.078 10.336 1 94.81 76 GLN B C 1
ATOM 1453 O O . GLN B 1 76 ? 1.075 -5.344 11.203 1 94.81 76 GLN B O 1
ATOM 1458 N N . ARG B 1 77 ? 0.002 -5.789 9.242 1 94.56 77 ARG B N 1
ATOM 1459 C CA . ARG B 1 77 ? 0.778 -6.992 8.961 1 94.56 77 ARG B CA 1
ATOM 1460 C C . ARG B 1 77 ? 1.45 -6.902 7.598 1 94.56 77 ARG B C 1
ATOM 1462 O O . ARG B 1 77 ? 0.813 -6.535 6.609 1 94.56 77 ARG B O 1
ATOM 1469 N N . CYS B 1 78 ? 2.797 -7.23 7.656 1 96.44 78 CYS B N 1
ATOM 1470 C CA . CYS B 1 78 ? 3.545 -7.258 6.402 1 96.44 78 CYS B CA 1
ATOM 1471 C C . CYS B 1 78 ? 3.295 -8.555 5.645 1 96.44 78 CYS B C 1
ATOM 1473 O O . CYS B 1 78 ? 3.438 -9.641 6.203 1 96.44 78 CYS B O 1
ATOM 1475 N N . LEU B 1 79 ? 2.934 -8.445 4.332 1 95.75 79 LEU B N 1
ATOM 1476 C CA . LEU B 1 79 ? 2.67 -9.602 3.482 1 95.75 79 LEU B CA 1
ATOM 1477 C C . LEU B 1 79 ? 3.76 -9.766 2.428 1 95.75 79 LEU B C 1
ATOM 1479 O O . LEU B 1 79 ? 4.383 -8.781 2.02 1 95.75 79 LEU B O 1
ATOM 1483 N N . ASN B 1 80 ? 4.016 -11.023 2.051 1 92.94 80 ASN B N 1
ATOM 1484 C CA . ASN B 1 80 ? 5.043 -11.32 1.055 1 92.94 80 ASN B CA 1
ATOM 1485 C C . ASN B 1 80 ? 4.559 -11 -0.357 1 92.94 80 ASN B C 1
ATOM 1487 O O . ASN B 1 80 ? 3.684 -11.688 -0.889 1 92.94 80 ASN B O 1
ATOM 1491 N N . PRO B 1 81 ? 5.191 -9.859 -1.033 1 90.69 81 PRO B N 1
ATOM 1492 C CA . PRO B 1 81 ? 4.738 -9.445 -2.363 1 90.69 81 PRO B CA 1
ATOM 1493 C C . PRO B 1 81 ? 4.98 -10.508 -3.428 1 90.69 81 PRO B C 1
ATOM 1495 O O . PRO B 1 81 ? 4.355 -10.484 -4.488 1 90.69 81 PRO B O 1
ATOM 1498 N N . ASN B 1 82 ? 5.84 -11.531 -3.139 1 89.5 82 ASN B N 1
ATOM 1499 C CA . ASN B 1 82 ? 6.191 -12.562 -4.113 1 89.5 82 ASN B CA 1
ATOM 1500 C C . ASN B 1 82 ? 5.312 -13.797 -3.963 1 89.5 82 ASN B C 1
ATOM 1502 O O . ASN B 1 82 ? 5.438 -14.75 -4.734 1 89.5 82 ASN B O 1
ATOM 1506 N N . SER B 1 83 ? 4.441 -13.703 -3.002 1 90.69 83 SER B N 1
ATOM 1507 C CA . SER B 1 83 ? 3.539 -14.828 -2.779 1 90.69 83 SER B CA 1
ATOM 1508 C C . SER B 1 83 ? 2.355 -14.789 -3.74 1 90.69 83 SER B C 1
ATOM 1510 O O . SER B 1 83 ? 1.676 -13.766 -3.854 1 90.69 83 SER B O 1
ATOM 1512 N N . LYS B 1 84 ? 2.117 -15.93 -4.316 1 90 84 LYS B N 1
ATOM 1513 C CA . LYS B 1 84 ? 1.018 -16.031 -5.273 1 90 84 LYS B CA 1
ATOM 1514 C C . LYS B 1 84 ? -0.325 -15.781 -4.594 1 90 84 LYS B C 1
ATOM 1516 O O . LYS B 1 84 ? -1.217 -15.156 -5.172 1 90 84 LYS B O 1
ATOM 1521 N N . GLN B 1 85 ? -0.435 -16.25 -3.451 1 92.44 85 GLN B N 1
ATOM 1522 C CA . GLN B 1 85 ? -1.694 -16.109 -2.729 1 92.44 85 GLN B CA 1
ATOM 1523 C C . GLN B 1 85 ? -1.996 -14.641 -2.441 1 92.44 85 GLN B C 1
ATOM 1525 O O . GLN B 1 85 ? -3.15 -14.219 -2.508 1 92.44 85 GLN B O 1
ATOM 1530 N N . ILE B 1 86 ? -0.941 -13.914 -2.121 1 92.12 86 ILE B N 1
ATOM 1531 C CA . ILE B 1 86 ? -1.11 -12.492 -1.833 1 92.12 86 ILE B CA 1
ATOM 1532 C C . ILE B 1 86 ? -1.425 -11.734 -3.123 1 92.12 86 ILE B C 1
ATOM 1534 O O . ILE B 1 86 ? -2.262 -10.828 -3.131 1 92.12 86 ILE B O 1
ATOM 1538 N N . GLN B 1 87 ? -0.768 -12.188 -4.223 1 87.38 87 GLN B N 1
ATOM 1539 C CA . GLN B 1 87 ? -1.056 -11.578 -5.516 1 87.38 87 GLN B CA 1
ATOM 1540 C C . GLN B 1 87 ? -2.512 -11.797 -5.914 1 87.38 87 GLN B C 1
ATOM 1542 O O . GLN B 1 87 ? -3.164 -10.883 -6.43 1 87.38 87 GLN B O 1
ATOM 1547 N N . ASP B 1 88 ? -3.016 -12.914 -5.59 1 89.25 88 ASP B N 1
ATOM 1548 C CA . ASP B 1 88 ? -4.414 -13.219 -5.883 1 89.25 88 ASP B CA 1
ATOM 1549 C C . ASP B 1 88 ? -5.352 -12.383 -5.02 1 89.25 88 ASP B C 1
ATOM 1551 O O . ASP B 1 88 ? -6.43 -11.984 -5.465 1 89.25 88 ASP B O 1
ATOM 1555 N N . LEU B 1 89 ? -4.906 -12.188 -3.875 1 90.25 89 LEU B N 1
ATOM 1556 C CA . LEU B 1 89 ? -5.695 -11.359 -2.967 1 90.25 89 LEU B CA 1
ATOM 1557 C C . LEU B 1 89 ? -5.855 -9.945 -3.514 1 90.25 89 LEU B C 1
ATOM 1559 O O . LEU B 1 89 ? -6.953 -9.383 -3.479 1 90.25 89 LEU B O 1
ATOM 1563 N N . LEU B 1 90 ? -4.766 -9.445 -4.027 1 88.56 90 LEU B N 1
ATOM 1564 C CA . LEU B 1 90 ? -4.793 -8.102 -4.602 1 88.56 90 LEU B CA 1
ATOM 1565 C C . LEU B 1 90 ? -5.742 -8.047 -5.797 1 88.56 90 LEU B C 1
ATOM 1567 O O . LEU B 1 90 ? -6.473 -7.066 -5.965 1 88.56 90 LEU B O 1
ATOM 1571 N N . LYS B 1 91 ? -5.684 -9.125 -6.617 1 84.88 91 LYS B N 1
ATOM 1572 C CA . LYS B 1 91 ? -6.57 -9.203 -7.773 1 84.88 91 LYS B CA 1
ATOM 1573 C C . LYS B 1 91 ? -8.031 -9.336 -7.344 1 84.88 91 LYS B C 1
ATOM 1575 O O . LYS B 1 91 ? -8.914 -8.734 -7.957 1 84.88 91 LYS B O 1
ATOM 1580 N N . LEU B 1 92 ? -8.25 -10.07 -6.246 1 84.69 92 LEU B N 1
ATOM 1581 C CA . LEU B 1 92 ? -9.602 -10.32 -5.746 1 84.69 92 LEU B CA 1
ATOM 1582 C C . LEU B 1 92 ? -10.227 -9.039 -5.215 1 84.69 92 LEU B C 1
ATOM 1584 O O . LEU B 1 92 ? -11.406 -8.773 -5.453 1 84.69 92 LEU B O 1
ATOM 1588 N N . ILE B 1 93 ? -9.453 -8.297 -4.582 1 85.81 93 ILE B N 1
ATOM 1589 C CA . ILE B 1 93 ? -9.945 -7.059 -3.986 1 85.81 93 ILE B CA 1
ATOM 1590 C C . ILE B 1 93 ? -10.367 -6.086 -5.086 1 85.81 93 ILE B C 1
ATOM 1592 O O . ILE B 1 93 ? -11.375 -5.387 -4.953 1 85.81 93 ILE B O 1
ATOM 1596 N N . ASN B 1 94 ? -9.656 -6.059 -6.16 1 79.88 94 ASN B N 1
ATOM 1597 C CA . ASN B 1 94 ? -9.922 -5.129 -7.25 1 79.88 94 ASN B CA 1
ATOM 1598 C C . ASN B 1 94 ? -11.102 -5.586 -8.102 1 79.88 94 ASN B C 1
ATOM 1600 O O . ASN B 1 94 ? -11.742 -4.773 -8.773 1 79.88 94 ASN B O 1
ATOM 1604 N N . LYS B 1 95 ? -11.219 -6.914 -8.195 1 74.94 95 LYS B N 1
ATOM 1605 C CA . LYS B 1 95 ? -12.289 -7.465 -9.023 1 74.94 95 LYS B CA 1
ATOM 1606 C C . LYS B 1 95 ? -13.641 -7.34 -8.328 1 74.94 95 LYS B C 1
ATOM 1608 O O . LYS B 1 95 ? -14.68 -7.301 -8.984 1 74.94 95 LYS B O 1
ATOM 1613 N N . LYS B 1 96 ? -13.555 -7.273 -7.016 1 62.75 96 LYS B N 1
ATOM 1614 C CA . LYS B 1 96 ? -14.867 -7.359 -6.375 1 62.75 96 LYS B CA 1
ATOM 1615 C C . LYS B 1 96 ? -15.727 -6.145 -6.711 1 62.75 96 LYS B C 1
ATOM 1617 O O . LYS B 1 96 ? -15.289 -5.004 -6.555 1 62.75 96 LYS B O 1
ATOM 1622 N N . ARG B 1 97 ? -16.531 -6.355 -7.77 1 55.34 97 ARG B N 1
ATOM 1623 C CA . ARG B 1 97 ? -17.547 -5.484 -8.367 1 55.34 97 ARG B CA 1
ATOM 1624 C C . ARG B 1 97 ? -18.531 -4.992 -7.32 1 55.34 97 ARG B C 1
ATOM 1626 O O . ARG B 1 97 ? -19 -5.77 -6.488 1 55.34 97 ARG B O 1
ATOM 1633 N N . PRO B 1 98 ? -18.406 -3.572 -6.953 1 52.16 98 PRO B N 1
ATOM 1634 C CA . PRO B 1 98 ? -19.484 -3.098 -6.07 1 52.16 98 PRO B CA 1
ATOM 1635 C C . PRO B 1 98 ? -20.844 -3.725 -6.395 1 52.16 98 PRO B C 1
ATOM 1637 O O . PRO B 1 98 ? -21.109 -4.035 -7.555 1 52.16 98 PRO B O 1
ATOM 1640 N N . LYS B 1 99 ? -21.25 -4.836 -5.66 1 47.75 99 LYS B N 1
ATOM 1641 C CA . LYS B 1 99 ? -22.641 -5.246 -5.867 1 47.75 99 LYS B CA 1
ATOM 1642 C C . LYS B 1 99 ? -23.516 -4.043 -6.188 1 47.75 99 LYS B C 1
ATOM 1644 O O . LYS B 1 99 ? -23.672 -3.137 -5.363 1 47.75 99 LYS B O 1
ATOM 1649 N N . GLU B 1 100 ? -23.516 -3.473 -7.398 1 42.19 100 GLU B N 1
ATOM 1650 C CA . GLU B 1 100 ? -24.547 -2.533 -7.801 1 42.19 100 GLU B CA 1
ATOM 1651 C C . GLU B 1 100 ? -25.906 -2.955 -7.254 1 42.19 100 GLU B C 1
ATOM 1653 O O . GLU B 1 100 ? -26.391 -4.059 -7.535 1 42.19 100 GLU B O 1
ATOM 1658 N N . THR B 1 101 ? -26.281 -2.76 -6.078 1 35.88 101 THR B N 1
ATOM 1659 C CA . THR B 1 101 ? -27.703 -2.852 -5.773 1 35.88 101 THR B CA 1
ATOM 1660 C C . THR B 1 101 ? -28.531 -2.176 -6.863 1 35.88 101 THR B C 1
ATOM 1662 O O . THR B 1 101 ? -28.516 -0.949 -6.992 1 35.88 101 THR B O 1
ATOM 1665 N N . SER B 1 102 ? -28.594 -2.594 -8.195 1 35.88 102 SER B N 1
ATOM 1666 C CA . SER B 1 102 ? -29.656 -2.33 -9.172 1 35.88 102 SER B CA 1
ATOM 1667 C C . SER B 1 102 ? -31.031 -2.314 -8.5 1 35.88 102 SER B C 1
ATOM 1669 O O . SER B 1 102 ? -31.453 -3.322 -7.938 1 35.88 102 SER B O 1
ATOM 1671 N N . ASN B 1 103 ? -31.609 -1.37 -7.836 1 30.83 103 ASN B N 1
ATOM 1672 C CA . ASN B 1 103 ? -33.031 -1.2 -7.594 1 30.83 103 ASN B CA 1
ATOM 1673 C C . ASN B 1 103 ? -33.844 -1.564 -8.828 1 30.83 103 ASN B C 1
ATOM 1675 O O . ASN B 1 103 ? -33.906 -0.806 -9.797 1 30.83 103 ASN B O 1
ATOM 1679 N N . GLN B 1 104 ? -33.938 -2.752 -9.492 1 27.88 104 GLN B N 1
ATOM 1680 C CA . GLN B 1 104 ? -35.031 -3.213 -10.344 1 27.88 104 GLN B CA 1
ATOM 1681 C C . GL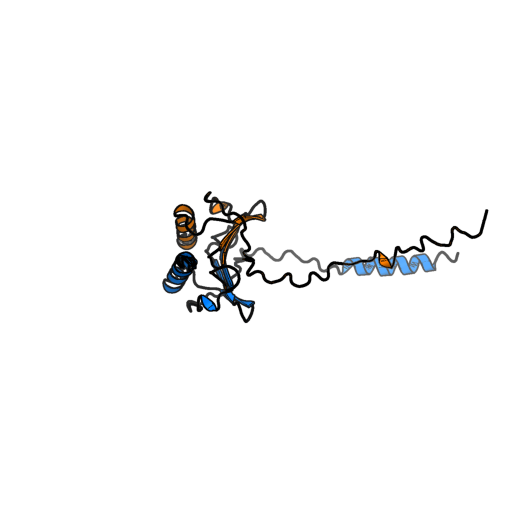N B 1 104 ? -36.375 -3.037 -9.656 1 27.88 104 GLN B C 1
ATOM 1683 O O . GLN B 1 104 ? -37.406 -3.5 -10.164 1 27.88 104 GLN B O 1
ATOM 1688 N N . LYS B 1 105 ? -36.688 -2.459 -8.398 1 27.5 105 LYS B N 1
ATOM 1689 C CA . LYS B 1 105 ? -38.156 -2.33 -8.375 1 27.5 105 LYS B CA 1
ATOM 1690 C C . LYS B 1 105 ? -38.625 -1.207 -9.297 1 27.5 105 LYS B C 1
ATOM 1692 O O . LYS B 1 105 ? -37.969 -0.159 -9.383 1 27.5 105 LYS B O 1
#

Solvent-accessible surface area (backbone atoms only — not comparable to full-atom values): 12438 Å² total; per-residue (Å²): 121,83,69,71,65,65,54,59,61,52,57,61,59,62,55,65,63,65,72,52,76,73,75,64,77,67,78,72,54,86,55,63,67,47,91,62,90,68,63,39,70,76,70,75,59,70,90,49,40,46,33,35,37,41,27,42,56,39,98,55,23,61,40,42,42,32,36,37,27,30,54,88,77,65,46,77,42,36,36,32,57,83,31,65,64,43,50,48,48,58,51,48,40,55,58,50,61,39,77,70,78,71,71,80,117,129,76,100,53,64,77,66,29,75,55,40,63,54,68,74,62,52,63,73,56,69,70,72,52,77,58,76,71,51,85,54,63,68,49,90,62,89,67,62,39,71,77,71,77,59,67,90,48,40,46,35,35,38,41,26,40,55,41,98,52,20,60,41,40,42,30,39,37,28,29,55,87,77,63,46,76,42,36,36,34,57,86,32,67,64,43,50,48,46,57,52,50,40,52,58,51,62,42,77,71,79,70,78,80,122

Radius of gyration: 27.68 Å; Cα contacts (8 Å, |Δi|>4): 274; chains: 2; bounding box: 70×55×77 Å

Organism: Vombatus ursinus (NCBI:txid29139)

InterPro domains:
  IPR001089 CXC chemokine [PR00437] (33-41)
  IPR001089 CXC chemokine [PR00437] (49-70)
  IPR001089 CXC chemokine [PR00437] (72-90)
  IPR001811 Chemokine interleukin-8-like domain [PF00048] (33-91)
  IPR001811 Chemokine interleukin-8-like domain [SM00199] (31-93)
  IPR033899 CXC Chemokine domain [cd00273] (33-93)
  IPR036048 Chemokine interleukin-8-like superfamily [SSF54117] (28-96)
  IPR039809 Chemokine beta/gamma/delta [PTHR12015] (11-96)